Protein AF-A0AAN9A5M2-F1 (afdb_monomer)

Structure (mmCIF, N/CA/C/O backbone):
data_AF-A0AAN9A5M2-F1
#
_entry.id   AF-A0AAN9A5M2-F1
#
loop_
_atom_site.group_PDB
_atom_site.id
_atom_site.type_symbol
_atom_site.label_atom_id
_atom_site.label_alt_id
_atom_site.label_comp_id
_atom_site.label_asym_id
_atom_site.label_entity_id
_atom_site.label_seq_id
_atom_site.pdbx_PDB_ins_code
_atom_site.Cartn_x
_atom_site.Cartn_y
_atom_site.Cartn_z
_atom_site.occupancy
_atom_site.B_iso_or_equiv
_atom_site.auth_seq_id
_atom_site.auth_comp_id
_atom_site.auth_asym_id
_atom_site.auth_atom_id
_atom_site.pdbx_PDB_model_num
ATOM 1 N N . MET A 1 1 ? 32.451 29.632 45.152 1.00 57.22 1 MET A N 1
ATOM 2 C CA . MET A 1 1 ? 32.378 29.648 43.674 1.00 57.22 1 MET A CA 1
ATOM 3 C C . MET A 1 1 ? 31.952 28.288 43.113 1.00 57.22 1 MET A C 1
ATOM 5 O O . MET A 1 1 ? 30.916 28.238 42.474 1.00 57.22 1 MET A O 1
ATOM 9 N N . TRP A 1 2 ? 32.638 27.181 43.436 1.00 62.34 2 TRP A N 1
ATOM 10 C CA . TRP A 1 2 ? 32.262 25.822 42.982 1.00 62.34 2 TRP A CA 1
ATOM 11 C C . TRP A 1 2 ? 30.883 25.317 43.455 1.00 62.34 2 TRP A C 1
ATOM 13 O O . TRP A 1 2 ? 30.185 24.660 42.695 1.00 62.34 2 TRP A O 1
ATOM 23 N N . LEU A 1 3 ? 30.457 25.652 44.680 1.00 69.06 3 LEU A N 1
ATOM 24 C CA . LEU A 1 3 ? 29.145 25.234 45.206 1.00 69.06 3 LEU A CA 1
ATOM 25 C C . LEU A 1 3 ? 27.962 25.805 44.408 1.00 69.06 3 LEU A C 1
ATOM 27 O O . LEU A 1 3 ? 26.958 25.119 44.247 1.00 69.06 3 LEU A O 1
ATOM 31 N N . ASN A 1 4 ? 28.103 27.021 43.873 1.00 75.94 4 ASN A N 1
ATOM 32 C CA . ASN A 1 4 ? 27.072 27.632 43.033 1.00 75.94 4 ASN A CA 1
ATOM 33 C C . ASN A 1 4 ? 26.993 26.909 41.688 1.00 75.94 4 ASN A C 1
ATOM 35 O O . ASN A 1 4 ? 25.910 26.539 41.267 1.00 75.94 4 ASN A O 1
ATOM 39 N N . LEU A 1 5 ? 28.148 26.580 41.101 1.00 75.94 5 LEU A N 1
ATOM 40 C CA . LEU A 1 5 ? 28.221 25.845 39.840 1.00 75.94 5 LEU A CA 1
ATOM 41 C C . LEU A 1 5 ? 27.566 24.455 39.936 1.00 75.94 5 LEU A C 1
ATOM 43 O O . LEU A 1 5 ? 26.856 24.033 39.030 1.00 75.94 5 LEU A O 1
ATOM 47 N N . VAL A 1 6 ? 27.759 23.748 41.054 1.00 81.31 6 VAL A N 1
ATOM 48 C CA . VAL A 1 6 ? 27.091 22.458 41.312 1.00 81.31 6 VAL A CA 1
ATOM 49 C C . VAL A 1 6 ? 25.577 22.638 41.467 1.00 81.31 6 VAL A C 1
ATOM 51 O O . VAL A 1 6 ? 24.808 21.795 41.004 1.00 81.31 6 VAL A O 1
ATOM 54 N N . GLY A 1 7 ? 25.141 23.738 42.087 1.00 85.31 7 GLY A N 1
ATOM 55 C CA . GLY A 1 7 ? 23.731 24.118 42.171 1.00 85.31 7 GLY A CA 1
ATOM 56 C C . GLY A 1 7 ? 23.114 24.379 40.796 1.00 85.31 7 GLY A C 1
ATOM 57 O O . GLY A 1 7 ? 22.054 23.832 40.495 1.00 85.31 7 GLY A O 1
ATOM 58 N N . ASP A 1 8 ? 23.817 25.123 39.946 1.00 88.19 8 ASP A N 1
ATOM 59 C CA . ASP A 1 8 ? 23.375 25.478 38.596 1.00 88.19 8 ASP A CA 1
ATOM 60 C C . ASP A 1 8 ? 23.268 24.235 37.700 1.00 88.19 8 ASP A C 1
ATOM 62 O O . ASP A 1 8 ? 22.250 24.027 37.041 1.00 88.19 8 ASP A O 1
ATOM 66 N N . VAL A 1 9 ? 24.260 23.336 37.749 1.00 87.88 9 VAL A N 1
ATOM 67 C CA . VAL A 1 9 ? 24.222 22.050 37.025 1.00 87.88 9 VAL A CA 1
ATOM 68 C C . VAL A 1 9 ? 23.067 21.174 37.515 1.00 87.88 9 VAL A C 1
ATOM 70 O O . VAL A 1 9 ? 22.387 20.534 36.710 1.00 87.88 9 VAL A O 1
ATOM 73 N N . LYS A 1 10 ? 22.800 21.155 38.825 1.00 81.75 10 LYS A N 1
ATOM 74 C CA . LYS A 1 10 ? 21.680 20.398 39.398 1.00 81.75 10 LYS A CA 1
ATOM 75 C C . LYS A 1 10 ? 20.327 20.967 38.964 1.00 81.75 10 LYS A C 1
ATOM 77 O O . LYS A 1 10 ? 19.428 20.184 38.664 1.00 81.75 10 LYS A O 1
ATOM 82 N N . SER A 1 11 ? 20.191 22.293 38.910 1.00 86.50 11 SER A N 1
ATOM 83 C CA . SER A 1 11 ? 18.983 22.959 38.407 1.00 86.50 11 SER A CA 1
ATOM 84 C C . SER A 1 11 ? 18.765 22.638 36.935 1.00 86.50 11 SER A C 1
ATOM 86 O O . SER A 1 11 ? 17.703 22.148 36.573 1.00 86.50 11 SER A O 1
ATOM 88 N N . LEU A 1 12 ? 19.804 22.788 36.112 1.00 89.12 12 LEU A N 1
ATOM 89 C CA . LEU A 1 12 ? 19.733 22.512 34.681 1.00 89.12 12 LEU A CA 1
ATOM 90 C C . LEU A 1 12 ? 19.379 21.046 34.396 1.00 89.12 12 LEU A C 1
ATOM 92 O O . LEU A 1 12 ? 18.555 20.761 33.536 1.00 89.12 12 LEU A O 1
ATOM 96 N N . THR A 1 13 ? 19.949 20.104 35.153 1.00 82.12 13 THR A N 1
ATOM 97 C CA . THR A 1 13 ? 19.622 18.673 35.017 1.00 82.12 13 THR A CA 1
ATOM 98 C C . THR A 1 13 ? 18.163 18.398 35.378 1.00 82.12 13 THR A C 1
ATOM 100 O O . THR A 1 13 ? 17.510 17.576 34.737 1.00 82.12 13 THR A O 1
ATOM 103 N N . LYS A 1 14 ? 17.637 19.087 36.397 1.00 84.75 14 LYS A N 1
ATOM 104 C CA . LYS A 1 14 ? 16.236 18.972 36.798 1.00 84.75 14 LYS A CA 1
ATOM 105 C C . LYS A 1 14 ? 15.301 19.580 35.753 1.00 84.75 14 LYS A C 1
ATOM 107 O O . LYS A 1 14 ? 14.322 18.931 35.413 1.00 84.75 14 LYS A O 1
ATOM 112 N N . ASP A 1 15 ? 15.639 20.736 35.198 1.00 83.75 15 ASP A N 1
ATOM 113 C CA . ASP A 1 15 ? 14.848 21.390 34.153 1.00 83.75 15 ASP A CA 1
ATOM 114 C C . ASP A 1 15 ? 14.825 20.562 32.861 1.00 83.75 15 ASP A C 1
ATOM 116 O O . ASP A 1 15 ? 13.763 20.377 32.274 1.00 83.75 15 ASP A O 1
ATOM 120 N N . ILE A 1 16 ? 15.963 19.976 32.465 1.00 81.06 16 ILE A N 1
ATOM 121 C CA . ILE A 1 16 ? 16.040 19.037 31.334 1.00 81.06 16 ILE A CA 1
ATOM 122 C C . ILE A 1 16 ? 15.221 17.776 31.631 1.00 81.06 16 ILE A C 1
ATOM 124 O O . ILE A 1 16 ? 14.465 17.320 30.779 1.00 81.06 16 ILE A O 1
ATOM 128 N N . SER A 1 17 ? 15.323 17.213 32.839 1.00 73.88 17 SER A N 1
ATOM 129 C CA . SER A 1 17 ? 14.521 16.049 33.238 1.00 73.88 17 SER A CA 1
ATOM 130 C C . SER A 1 17 ? 13.021 16.358 33.213 1.00 73.88 17 SER A C 1
ATOM 132 O O . SER A 1 17 ? 12.240 15.540 32.732 1.00 73.88 17 SER A O 1
ATOM 134 N N . ASP A 1 18 ? 12.614 17.528 33.702 1.00 76.50 18 ASP A N 1
ATOM 135 C CA . ASP A 1 18 ? 11.219 17.963 33.738 1.00 76.50 18 ASP A CA 1
ATOM 136 C C . ASP A 1 18 ? 10.708 18.278 32.311 1.00 76.50 18 ASP A C 1
ATOM 138 O O . ASP A 1 18 ? 9.571 17.933 31.987 1.00 76.50 18 ASP A O 1
ATOM 142 N N . GLN A 1 19 ? 11.547 18.819 31.415 1.00 76.38 19 GLN A N 1
ATOM 143 C CA . GLN A 1 19 ? 11.239 18.992 29.985 1.00 76.38 19 GLN A CA 1
ATOM 144 C C . GLN A 1 19 ? 11.110 17.660 29.245 1.00 76.38 19 GLN A C 1
ATOM 146 O O . GLN A 1 19 ? 10.127 17.460 28.539 1.00 76.38 19 GLN A O 1
ATOM 151 N N . ILE A 1 20 ? 12.023 16.710 29.465 1.00 71.94 20 ILE A N 1
ATOM 152 C CA . ILE A 1 20 ? 11.932 15.357 28.897 1.00 71.94 20 ILE A CA 1
ATOM 153 C C . ILE A 1 20 ? 10.661 14.663 29.399 1.00 71.94 20 ILE A C 1
ATOM 155 O O . ILE A 1 20 ? 10.002 13.971 28.627 1.00 71.94 20 ILE A O 1
ATOM 159 N N . MET A 1 21 ? 10.274 14.850 30.665 1.00 68.25 21 MET A N 1
ATOM 160 C CA . MET A 1 21 ? 9.013 14.326 31.206 1.00 68.25 21 MET A CA 1
ATOM 161 C C . MET A 1 21 ? 7.775 15.059 30.672 1.00 68.25 21 MET A C 1
ATOM 163 O O . MET A 1 21 ? 6.713 14.445 30.590 1.00 68.25 21 MET A O 1
ATOM 167 N N . ALA A 1 22 ? 7.883 16.340 30.311 1.00 66.25 22 ALA A N 1
ATOM 168 C CA . ALA A 1 22 ? 6.804 17.112 29.697 1.00 66.25 22 ALA A CA 1
ATOM 169 C C . ALA A 1 22 ? 6.612 16.761 28.212 1.00 66.25 22 ALA A C 1
ATOM 171 O O . ALA A 1 22 ? 5.471 16.624 27.773 1.00 66.25 22 ALA A O 1
ATOM 172 N N . GLU A 1 23 ? 7.698 16.538 27.469 1.00 59.19 23 GLU A N 1
ATOM 173 C CA . GLU A 1 23 ? 7.690 16.052 26.082 1.00 59.19 23 GLU A CA 1
ATOM 174 C C . GLU A 1 23 ? 7.285 14.573 25.995 1.00 59.19 23 GLU A C 1
ATOM 176 O O . GLU A 1 23 ? 6.580 14.178 25.070 1.00 59.19 23 GLU A O 1
ATOM 181 N N . ASN A 1 24 ? 7.642 13.763 27.001 1.00 53.84 24 ASN A N 1
ATOM 182 C CA . ASN A 1 24 ? 7.168 12.383 27.161 1.00 53.84 24 ASN A CA 1
ATOM 183 C C . ASN A 1 24 ? 5.891 12.270 28.000 1.00 53.84 24 ASN A C 1
ATOM 185 O O . ASN A 1 24 ? 5.502 11.155 28.363 1.00 53.84 24 ASN A O 1
ATOM 189 N N . LYS A 1 25 ? 5.219 13.383 28.327 1.00 38.75 25 LYS A N 1
ATOM 190 C CA . LYS A 1 25 ? 3.908 13.308 28.968 1.00 38.75 25 LYS A CA 1
ATOM 191 C C . LYS A 1 25 ? 2.989 12.660 27.940 1.00 38.75 25 LYS A C 1
ATOM 193 O O . LYS A 1 25 ? 2.740 13.274 26.903 1.00 38.75 25 LYS A O 1
ATOM 198 N N . PRO A 1 26 ? 2.489 11.433 28.179 1.00 43.34 26 PRO A N 1
ATOM 199 C CA . PRO A 1 26 ? 1.595 10.823 27.221 1.00 43.34 26 PRO A CA 1
ATOM 200 C C . PRO A 1 26 ? 0.412 11.782 27.060 1.00 43.34 26 PRO A C 1
ATOM 202 O O . PRO A 1 26 ? -0.157 12.187 28.086 1.00 43.34 26 PRO A O 1
ATOM 205 N N . PRO A 1 27 ? 0.043 12.176 25.825 1.00 42.94 27 PRO A N 1
ATOM 206 C CA . PRO A 1 27 ? -1.247 12.807 25.617 1.00 42.94 27 PRO A CA 1
ATOM 207 C C . PRO A 1 27 ? -2.269 11.912 26.312 1.00 42.94 27 PRO A C 1
ATOM 209 O O . PRO A 1 27 ? -2.179 10.683 26.216 1.00 42.94 27 PRO A O 1
ATOM 212 N N . GLU A 1 28 ? -3.137 12.526 27.118 1.00 33.97 28 GLU A N 1
ATOM 213 C CA . GLU A 1 28 ? -4.177 11.845 27.883 1.00 33.97 28 GLU A CA 1
ATOM 214 C C . GLU A 1 28 ? -4.737 10.713 27.026 1.00 33.97 28 GLU A C 1
ATOM 216 O O . GLU A 1 28 ? -5.288 10.989 25.963 1.00 33.97 28 GLU A O 1
ATOM 221 N N . LYS A 1 29 ? -4.459 9.454 27.416 1.00 37.25 29 LYS A N 1
ATOM 222 C CA . LYS A 1 29 ? -4.689 8.278 26.569 1.00 37.25 29 LYS A CA 1
ATOM 223 C C . LYS A 1 29 ? -6.125 8.339 26.061 1.00 37.25 29 LYS A C 1
ATOM 225 O O . LYS A 1 29 ? -7.045 7.971 26.796 1.00 37.25 29 LYS A O 1
ATOM 230 N N . GLN A 1 30 ? -6.318 8.777 24.816 1.00 35.50 30 GLN A N 1
ATOM 231 C CA . GLN A 1 30 ? -7.584 8.638 24.120 1.00 35.50 30 GLN A CA 1
ATOM 232 C C . GLN A 1 30 ? -7.710 7.157 23.809 1.00 35.50 30 GLN A C 1
ATOM 234 O O . GLN A 1 30 ? -7.300 6.646 22.771 1.00 35.50 30 GLN A O 1
ATOM 239 N N . VAL A 1 31 ? -8.204 6.438 24.813 1.00 40.12 31 VAL A N 1
ATOM 240 C CA . VAL A 1 31 ? -8.547 5.038 24.695 1.00 40.12 31 VAL A CA 1
ATOM 241 C C . VAL A 1 31 ? -9.694 4.957 23.703 1.00 40.12 31 VAL A C 1
ATOM 243 O O . VAL A 1 31 ? -10.820 5.313 24.035 1.00 40.12 31 VAL A O 1
ATOM 246 N N . TYR A 1 32 ? -9.344 4.525 22.495 1.00 45.25 32 TYR A N 1
ATOM 247 C CA . TYR A 1 32 ? -10.184 3.960 21.449 1.00 45.25 32 TYR A CA 1
ATOM 248 C C . TYR A 1 32 ? -11.675 4.321 21.530 1.00 45.25 32 TYR A C 1
ATOM 250 O O . TYR A 1 32 ? -12.463 3.697 22.246 1.00 45.25 32 TYR A O 1
ATOM 258 N N . MET A 1 33 ? -12.067 5.323 20.749 1.00 38.72 33 MET A N 1
ATOM 259 C CA . MET A 1 33 ? -13.459 5.714 20.547 1.00 38.72 33 MET A CA 1
ATOM 260 C C . MET A 1 33 ? -13.724 5.680 19.046 1.00 38.72 33 MET A C 1
ATOM 262 O O . MET A 1 33 ? -13.561 6.670 18.355 1.00 38.72 33 MET A O 1
ATOM 266 N N . SER A 1 34 ? -14.184 4.588 18.451 1.00 43.53 34 SER A N 1
ATOM 267 C CA . SER A 1 34 ? -15.580 4.164 18.574 1.00 43.53 34 SER A CA 1
ATOM 268 C C . SER A 1 34 ? -15.767 2.861 17.799 1.00 43.53 34 SER A C 1
ATOM 270 O O . SER A 1 34 ? -15.252 2.745 16.687 1.00 43.53 34 SER A O 1
ATOM 272 N N . LEU A 1 35 ? -16.548 1.9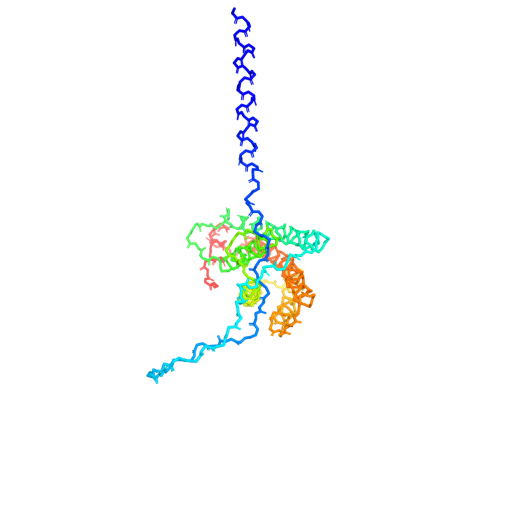26 18.345 1.00 42.62 35 LEU A N 1
ATOM 273 C CA . LEU A 1 35 ? -17.217 0.872 17.573 1.00 42.62 35 LEU A CA 1
ATOM 274 C C . LEU A 1 35 ? -18.360 1.515 16.759 1.00 42.62 35 LEU A C 1
ATOM 276 O O . LEU A 1 35 ? -19.020 2.409 17.300 1.00 42.62 35 LEU A O 1
ATOM 280 N N . PRO A 1 36 ? -18.655 1.081 15.521 1.00 36.69 36 PRO A N 1
ATOM 281 C CA . PRO A 1 36 ? -19.780 1.618 14.765 1.00 36.69 36 PRO A CA 1
ATOM 282 C C . PRO A 1 36 ? -21.101 1.240 15.450 1.00 36.69 36 PRO A C 1
ATOM 284 O O . PRO A 1 36 ? -21.297 0.095 15.863 1.00 36.69 36 PRO A O 1
ATOM 287 N N . ARG A 1 37 ? -22.026 2.201 15.558 1.00 37.88 37 ARG A N 1
ATOM 288 C CA . ARG A 1 37 ? -23.439 1.929 15.856 1.00 37.88 37 ARG A CA 1
ATOM 289 C C . ARG A 1 37 ? -24.196 1.752 14.536 1.00 37.88 37 ARG A C 1
ATOM 291 O O . ARG A 1 37 ? -24.117 2.652 13.702 1.00 37.88 37 ARG A O 1
ATOM 298 N N . PRO A 1 38 ? -24.962 0.665 14.347 1.00 33.16 38 PRO A N 1
ATOM 299 C CA . PRO A 1 38 ? -25.911 0.581 13.245 1.00 33.16 38 PRO A CA 1
ATOM 300 C C . PRO A 1 38 ? -26.996 1.665 13.367 1.00 33.16 38 PRO A C 1
ATOM 302 O O . PRO A 1 38 ? -27.746 1.681 14.337 1.00 33.16 38 PRO A O 1
ATOM 305 N N . GLY A 1 39 ? -27.043 2.554 12.370 1.00 34.81 39 GLY A N 1
ATOM 306 C CA . GLY A 1 39 ? -28.237 3.248 11.878 1.00 34.81 39 GLY A CA 1
ATOM 307 C C . GLY A 1 39 ? -28.949 4.240 12.801 1.00 34.81 39 GLY A C 1
ATOM 308 O O . GLY A 1 39 ? -29.869 3.861 13.513 1.00 34.81 39 GLY A O 1
ATOM 309 N N . VAL A 1 40 ? -28.664 5.535 12.632 1.00 32.78 40 VAL A N 1
ATOM 310 C CA . VAL A 1 40 ? -29.721 6.563 12.595 1.00 32.78 40 VAL A CA 1
ATOM 311 C C . VAL A 1 40 ? -29.342 7.559 11.498 1.00 32.78 40 VAL A C 1
ATOM 313 O O . VAL A 1 40 ? -28.460 8.391 11.684 1.00 32.78 40 VAL A O 1
ATOM 316 N N . GLN A 1 41 ? -29.957 7.423 10.324 1.00 30.41 41 GLN A N 1
ATOM 317 C CA . GLN A 1 41 ? -29.909 8.455 9.286 1.00 30.41 41 GLN A CA 1
ATOM 318 C C . GLN A 1 41 ? -30.758 9.653 9.750 1.00 30.41 41 GLN A C 1
ATOM 320 O O . GLN A 1 41 ? -31.827 9.426 10.326 1.00 30.41 41 GLN A O 1
ATOM 325 N N . PRO A 1 42 ? -30.356 10.912 9.506 1.00 33.28 42 PRO A N 1
ATOM 326 C CA . PRO A 1 42 ? -31.259 12.040 9.672 1.00 33.28 42 PRO A CA 1
ATOM 327 C C . PRO A 1 42 ? -32.243 12.041 8.498 1.00 33.28 42 PRO A C 1
ATOM 329 O O . PRO A 1 42 ? -31.849 12.239 7.352 1.00 33.28 42 PRO A O 1
ATOM 332 N N . VAL A 1 43 ? -33.521 11.801 8.783 1.00 33.56 43 VAL A N 1
ATOM 333 C CA . VAL A 1 43 ? -34.608 12.100 7.847 1.00 33.56 43 VAL A CA 1
ATOM 334 C C . VAL A 1 43 ? -34.913 13.589 7.980 1.00 33.56 43 VAL A C 1
ATOM 336 O O . VAL A 1 43 ? -35.360 14.045 9.032 1.00 33.56 43 VAL A O 1
ATOM 339 N N . GLU A 1 44 ? -34.654 14.354 6.923 1.00 35.72 44 GLU A N 1
ATOM 340 C CA . GLU A 1 44 ? -35.182 15.707 6.769 1.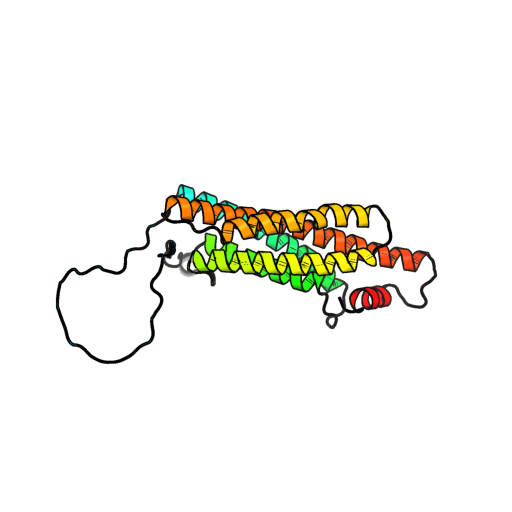00 35.72 44 GLU A CA 1
ATOM 341 C C . GLU A 1 44 ? -36.682 15.636 6.463 1.00 35.72 44 GLU A C 1
ATOM 343 O O . GLU A 1 44 ? -37.067 15.225 5.372 1.00 35.72 44 GLU A O 1
ATOM 348 N N . THR A 1 45 ? -37.552 16.056 7.385 1.00 30.52 45 THR A N 1
ATOM 349 C CA . THR A 1 45 ? -38.830 16.707 7.034 1.00 30.52 45 THR A CA 1
ATOM 350 C C . THR A 1 45 ? -39.404 17.453 8.238 1.00 30.52 45 THR A C 1
ATOM 352 O O . THR A 1 45 ? -39.355 16.975 9.369 1.00 30.52 45 THR A O 1
ATOM 355 N N . GLY A 1 46 ? -39.899 18.665 7.991 1.00 34.09 46 GLY A N 1
ATOM 356 C CA . GLY A 1 46 ? -40.344 19.606 9.012 1.00 34.09 46 GLY A CA 1
ATOM 357 C C . GLY A 1 46 ? -41.760 19.399 9.563 1.00 34.09 46 GLY A C 1
ATOM 358 O O . GLY A 1 46 ? -42.542 18.586 9.085 1.00 34.09 46 GLY A O 1
ATOM 359 N N . TYR A 1 47 ? -42.050 20.286 10.521 1.00 28.36 47 TYR A N 1
ATOM 360 C CA . TYR A 1 47 ? -43.325 20.658 11.150 1.00 28.36 47 TYR A CA 1
ATOM 361 C C . TYR A 1 47 ? -43.872 19.819 12.327 1.00 28.36 47 TYR A C 1
ATOM 363 O O . TYR A 1 47 ? -44.444 18.751 12.175 1.00 28.36 47 TYR A O 1
ATOM 371 N N . LEU A 1 48 ? -43.766 20.463 13.504 1.00 39.78 48 LEU A N 1
ATOM 372 C CA . LEU A 1 48 ? -44.713 20.564 14.630 1.00 39.78 48 LEU A CA 1
ATOM 373 C C . LEU A 1 48 ? -45.313 19.280 15.234 1.00 39.78 48 LEU A C 1
ATOM 375 O O . LEU A 1 48 ? -46.274 18.727 14.716 1.00 39.78 48 LEU A O 1
ATOM 379 N N . THR A 1 49 ? -44.889 18.947 16.462 1.00 29.64 49 THR A N 1
ATOM 380 C CA . THR A 1 49 ? -45.781 18.688 17.621 1.00 29.64 49 THR A CA 1
ATOM 381 C C . THR A 1 49 ? -44.979 18.592 18.934 1.00 29.64 49 THR A C 1
ATOM 383 O O . THR A 1 49 ? -43.842 18.133 18.961 1.00 29.64 49 THR A O 1
ATOM 386 N N . SER A 1 50 ? -45.568 19.112 20.017 1.00 31.33 50 SER A N 1
ATOM 387 C CA . SER A 1 50 ? -45.020 19.248 21.385 1.00 31.33 50 SER A CA 1
ATOM 388 C C . SER A 1 50 ? -45.364 18.008 22.263 1.00 31.33 50 SER A C 1
ATOM 390 O O . SER A 1 50 ? -45.924 17.053 21.734 1.00 31.33 50 SER A O 1
ATOM 392 N N . PRO A 1 51 ? -45.031 17.921 23.571 1.00 40.69 51 PRO A N 1
ATOM 393 C CA . PRO A 1 51 ? -44.048 16.974 24.093 1.00 40.69 51 PRO A CA 1
ATOM 394 C C . PRO A 1 51 ? -44.659 15.885 24.999 1.00 40.69 51 PRO A C 1
ATOM 396 O O . PRO A 1 51 ? -45.443 16.176 25.902 1.00 40.69 51 PRO A O 1
ATOM 399 N N . GLN A 1 52 ? -44.203 14.636 24.877 1.00 30.97 52 GLN A N 1
ATOM 400 C CA . GLN A 1 52 ? -44.434 13.608 25.899 1.00 30.97 52 GLN A CA 1
ATOM 401 C C . GLN A 1 52 ? -43.115 13.154 26.519 1.00 30.97 52 GLN A C 1
ATOM 403 O O . GLN A 1 52 ? -42.234 12.590 25.875 1.00 30.97 52 GLN A O 1
ATOM 408 N N . LYS A 1 53 ? -42.987 13.460 27.811 1.00 35.28 53 LYS A N 1
ATOM 409 C CA . LYS A 1 53 ? -41.892 13.050 28.681 1.00 35.28 53 LYS A CA 1
ATOM 410 C C . LYS A 1 53 ? -42.081 11.583 29.066 1.00 35.28 53 LYS A C 1
ATOM 412 O O . LYS A 1 53 ? -43.015 11.271 29.793 1.00 35.28 53 LYS A O 1
ATOM 417 N N . HIS A 1 54 ? -41.126 10.733 28.708 1.00 33.56 54 HIS A N 1
ATOM 418 C CA . HIS A 1 54 ? -40.731 9.605 29.547 1.00 33.56 54 HIS A CA 1
ATOM 419 C C . HIS A 1 54 ? -39.223 9.678 29.762 1.00 33.56 54 HIS A C 1
ATOM 421 O O . HIS A 1 54 ? -38.436 9.749 28.821 1.00 33.56 54 HIS A O 1
ATOM 427 N N . GLY A 1 55 ? -38.837 9.764 31.032 1.00 37.69 55 GLY A N 1
ATOM 428 C CA . GLY A 1 55 ? -37.450 9.844 31.442 1.00 37.69 55 GLY A CA 1
ATOM 429 C C . GLY A 1 55 ? -36.775 8.483 31.401 1.00 37.69 55 GLY A C 1
ATOM 430 O O . GLY A 1 55 ? -37.293 7.531 31.962 1.00 37.69 55 GLY A O 1
ATOM 431 N N . THR A 1 56 ? -35.573 8.453 30.838 1.00 40.09 56 THR A N 1
ATOM 432 C CA . THR A 1 56 ? -34.384 7.861 31.458 1.00 40.09 56 THR A CA 1
ATOM 433 C C . THR A 1 56 ? -33.180 8.582 30.868 1.00 40.09 56 THR A C 1
ATOM 435 O O . THR A 1 56 ? -32.984 8.603 29.658 1.00 40.09 56 THR A O 1
A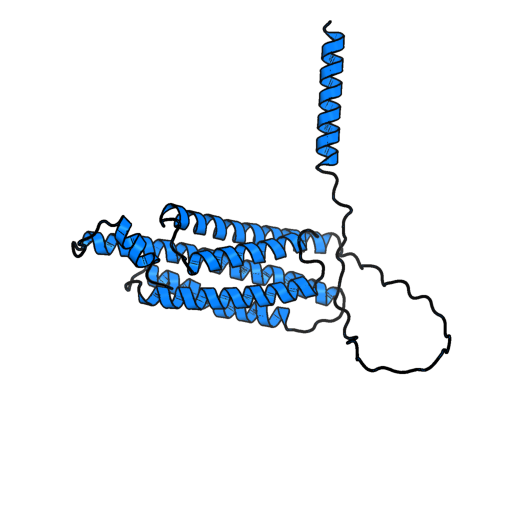TOM 438 N N . THR A 1 57 ? -32.380 9.206 31.723 1.00 50.81 57 THR A N 1
ATOM 439 C CA . THR A 1 57 ? -31.049 9.700 31.369 1.00 50.81 57 THR A CA 1
ATOM 440 C C . THR A 1 57 ? -30.216 8.540 30.819 1.00 50.81 57 THR A C 1
ATOM 442 O O . THR A 1 57 ? -29.872 7.616 31.549 1.00 50.81 57 THR A O 1
ATOM 445 N N . SER A 1 58 ? -29.875 8.558 29.533 1.00 38.88 58 SER A N 1
ATOM 446 C CA . SER A 1 58 ? -28.815 7.700 29.009 1.00 38.88 58 SER A CA 1
ATOM 447 C C . SER A 1 58 ? -27.713 8.598 28.486 1.00 38.88 58 SER A C 1
ATOM 449 O O . SER A 1 58 ? -27.701 9.012 27.327 1.00 38.88 58 SER A O 1
ATOM 451 N N . LYS A 1 59 ? -26.815 8.929 29.417 1.00 38.59 59 LYS A N 1
ATOM 452 C CA . LYS A 1 59 ? -25.468 9.456 29.184 1.00 38.59 59 LYS A CA 1
ATOM 453 C C . LYS A 1 59 ? -24.891 8.888 27.876 1.00 38.59 59 LYS A C 1
ATOM 455 O O . LYS A 1 59 ? -25.129 7.705 27.607 1.00 38.59 59 LYS A O 1
ATOM 460 N N . PRO A 1 60 ? -24.108 9.669 27.103 1.00 38.66 60 PRO A N 1
ATOM 461 C CA . PRO A 1 60 ? -23.393 9.127 25.955 1.00 38.66 60 PRO A CA 1
ATOM 462 C C . PRO A 1 60 ? -22.686 7.830 26.386 1.00 38.66 60 PRO A C 1
ATOM 464 O O . PRO A 1 60 ? -22.043 7.813 27.445 1.00 38.66 60 PRO A O 1
ATOM 467 N N . PRO A 1 61 ? -22.885 6.719 25.654 1.00 41.28 61 PRO A 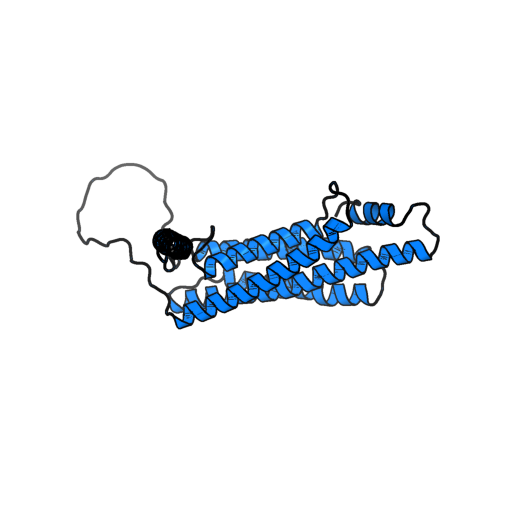N 1
ATOM 468 C CA . PRO A 1 61 ? -22.322 5.434 26.031 1.00 41.28 61 PRO A CA 1
ATOM 469 C C . PRO A 1 61 ? -20.816 5.590 26.127 1.00 41.28 61 PRO A C 1
ATOM 471 O O . PRO A 1 61 ? -20.178 6.130 25.223 1.00 41.28 61 PRO A O 1
ATOM 474 N N . LYS A 1 62 ? -20.258 5.145 27.248 1.00 38.75 62 LYS A N 1
ATOM 475 C CA . LYS A 1 62 ? -18.831 5.284 27.489 1.00 38.75 62 LYS A CA 1
ATOM 476 C C . LYS A 1 62 ? -18.043 4.487 26.437 1.00 38.75 62 LYS A C 1
ATOM 478 O O . LYS A 1 62 ? -18.456 3.372 26.100 1.00 38.75 62 LYS A O 1
ATOM 483 N N . PRO A 1 63 ? -16.894 5.007 25.974 1.00 46.62 63 PRO A N 1
ATOM 484 C CA . PRO A 1 63 ? -15.913 4.199 25.257 1.00 46.62 63 PRO A CA 1
ATOM 485 C C . PRO A 1 63 ? -15.635 2.913 26.009 1.00 46.62 63 PRO A C 1
ATOM 487 O O . PRO A 1 63 ? -15.333 2.937 27.205 1.00 46.62 63 PRO A O 1
ATOM 490 N N . THR A 1 64 ? -15.718 1.790 25.310 1.00 50.25 64 THR A N 1
ATOM 491 C CA . THR A 1 64 ? -15.337 0.505 25.885 1.00 50.25 64 THR A CA 1
ATOM 492 C C . THR A 1 64 ? -13.884 0.235 25.518 1.00 50.25 64 THR A C 1
ATOM 494 O O . THR A 1 64 ? -13.562 0.061 24.348 1.00 50.25 64 THR A O 1
ATOM 497 N N . LYS A 1 65 ? -13.014 0.233 26.531 1.00 56.16 65 LYS A N 1
ATOM 498 C CA . LYS A 1 65 ? -11.562 0.067 26.387 1.00 56.16 65 LYS A CA 1
ATOM 499 C C . LYS A 1 65 ? -11.215 -1.335 25.858 1.00 56.16 65 LYS A C 1
ATOM 501 O O . LYS A 1 65 ? -11.871 -2.308 26.245 1.00 56.16 65 LYS A O 1
ATOM 506 N N . LEU A 1 66 ? -10.221 -1.433 24.974 1.00 61.56 66 LEU A N 1
ATOM 507 C CA . LEU A 1 66 ? -9.588 -2.707 24.603 1.00 61.56 66 LEU A CA 1
ATOM 508 C C . LEU A 1 66 ? -8.840 -3.286 25.807 1.00 61.56 66 LEU A C 1
ATOM 510 O O . LEU A 1 66 ? -8.454 -2.524 26.701 1.00 61.56 66 LEU A O 1
ATOM 514 N N . ASP A 1 67 ? -8.668 -4.606 25.838 1.00 72.94 67 ASP A N 1
ATOM 515 C CA . ASP A 1 67 ? -7.761 -5.201 26.820 1.00 72.94 67 ASP A CA 1
ATOM 516 C C . ASP A 1 67 ? -6.297 -4.876 26.466 1.00 72.94 67 ASP A C 1
ATOM 518 O O . ASP A 1 67 ? -5.970 -4.571 25.314 1.00 72.94 67 ASP A O 1
ATOM 522 N N . GLN A 1 68 ? -5.405 -4.900 27.454 1.00 76.56 68 GLN A N 1
ATOM 523 C CA . GLN A 1 68 ? -3.997 -4.535 27.265 1.00 76.56 68 GLN A CA 1
ATOM 524 C C . GLN A 1 68 ? -3.288 -5.469 26.276 1.00 76.56 68 GLN A C 1
ATOM 526 O O . GLN A 1 68 ? -2.458 -5.008 25.493 1.00 76.56 68 GLN A O 1
ATOM 531 N N . GLU A 1 69 ? -3.642 -6.756 26.268 1.00 81.81 69 GLU A N 1
ATOM 532 C CA . GLU A 1 69 ? -3.088 -7.750 25.343 1.00 81.81 69 GLU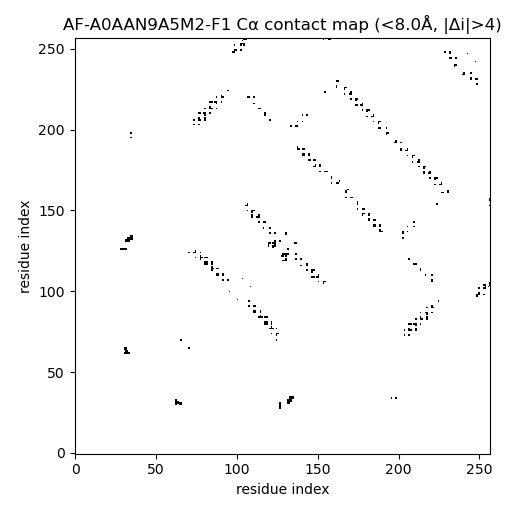 A CA 1
ATOM 533 C C . GLU A 1 69 ? -3.519 -7.491 23.889 1.00 81.81 69 GLU A C 1
ATOM 535 O O . GLU A 1 69 ? -2.685 -7.430 22.984 1.00 81.81 69 GLU A O 1
ATOM 540 N N . GLU A 1 70 ? -4.814 -7.247 23.674 1.00 80.62 70 GLU A N 1
ATOM 541 C CA . GLU A 1 70 ? -5.389 -6.877 22.375 1.00 80.62 70 GLU A CA 1
ATOM 542 C C . GLU A 1 70 ? -4.727 -5.611 21.815 1.00 80.62 70 GLU A C 1
ATOM 544 O O . GLU A 1 70 ? -4.307 -5.560 20.655 1.00 80.62 70 GLU A O 1
ATOM 549 N N . GLN A 1 71 ? -4.567 -4.595 22.665 1.00 80.00 71 GLN A N 1
ATOM 550 C CA . GLN A 1 71 ? -3.931 -3.341 22.283 1.00 80.00 71 GLN A CA 1
ATOM 551 C C . GLN A 1 71 ? -2.447 -3.529 21.935 1.00 80.00 71 GLN A C 1
ATOM 553 O O . GLN A 1 71 ? -1.966 -2.924 20.976 1.00 80.00 71 GLN A O 1
ATOM 558 N N . ALA A 1 72 ? -1.724 -4.380 22.667 1.00 85.25 72 ALA A N 1
ATOM 559 C CA . ALA A 1 72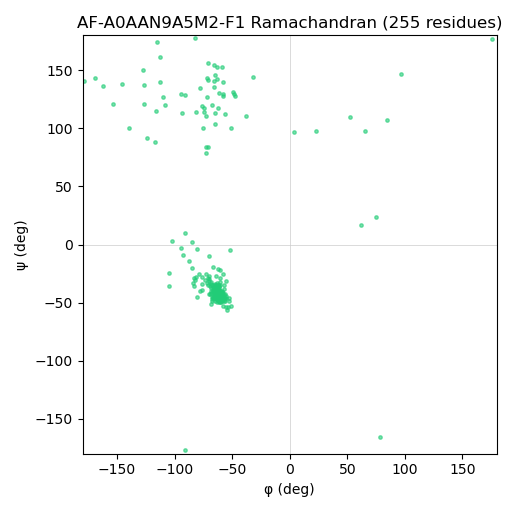 ? -0.323 -4.683 22.381 1.00 85.25 72 ALA A CA 1
ATOM 560 C C . ALA A 1 72 ? -0.154 -5.416 21.040 1.00 85.25 72 ALA A C 1
ATOM 562 O O . ALA A 1 72 ? 0.725 -5.059 20.251 1.00 85.25 72 ALA A O 1
ATOM 563 N N . LYS A 1 73 ? -1.018 -6.396 20.743 1.00 87.19 73 LYS A N 1
ATOM 564 C CA . LYS A 1 73 ? -1.008 -7.118 19.461 1.00 87.19 73 LYS A CA 1
ATOM 565 C C . LYS A 1 73 ? -1.277 -6.179 18.283 1.00 87.19 73 LYS A C 1
ATOM 567 O O . LYS A 1 73 ? -0.559 -6.225 17.278 1.00 87.19 73 LYS A O 1
ATOM 572 N N . LEU A 1 74 ? -2.271 -5.303 18.419 1.00 88.81 74 LEU A N 1
ATOM 573 C CA . LEU A 1 74 ? -2.610 -4.326 17.386 1.00 88.81 74 LEU A CA 1
ATOM 574 C C . LEU A 1 74 ? -1.468 -3.325 17.172 1.00 88.81 74 LEU A C 1
ATOM 576 O O . LEU A 1 74 ? -1.098 -3.048 16.034 1.00 88.81 74 LEU A O 1
ATOM 580 N N . ALA A 1 75 ? -0.857 -2.838 18.256 1.00 89.50 75 ALA A N 1
ATOM 581 C CA . ALA A 1 75 ? 0.280 -1.925 18.188 1.00 89.50 75 ALA A CA 1
ATOM 582 C C . ALA A 1 75 ? 1.507 -2.565 17.521 1.00 89.50 75 ALA A C 1
ATOM 584 O O . ALA A 1 75 ? 2.178 -1.905 16.730 1.00 89.50 75 ALA A O 1
ATOM 585 N N . LYS A 1 76 ? 1.786 -3.848 17.793 1.00 91.69 76 LYS A N 1
ATOM 586 C CA . LYS A 1 76 ? 2.851 -4.594 17.105 1.00 91.69 76 LYS A CA 1
ATOM 587 C C . LYS A 1 76 ? 2.580 -4.674 15.603 1.00 91.69 76 LYS A C 1
ATOM 589 O O . LYS A 1 76 ? 3.441 -4.337 14.803 1.00 91.69 76 LYS A O 1
ATOM 594 N N . SER A 1 77 ? 1.361 -5.056 15.233 1.00 90.62 77 SER A N 1
ATOM 595 C CA . SER A 1 77 ? 0.939 -5.173 13.833 1.00 90.62 77 SER A CA 1
ATOM 596 C C . SER A 1 77 ? 1.012 -3.837 13.089 1.00 90.62 77 SER A C 1
ATOM 598 O O . SER A 1 77 ? 1.457 -3.786 11.944 1.00 90.62 77 SER A O 1
ATOM 600 N N . GLY A 1 78 ? 0.615 -2.748 13.753 1.00 93.31 78 GLY A N 1
ATOM 601 C CA . GLY A 1 78 ? 0.755 -1.393 13.232 1.00 93.31 78 GLY A CA 1
ATOM 602 C C . GLY A 1 78 ? 2.216 -0.978 13.062 1.00 93.31 78 GLY A C 1
ATOM 603 O O . GLY A 1 78 ? 2.553 -0.347 12.064 1.00 93.31 78 GLY A O 1
ATOM 604 N N . LEU A 1 79 ? 3.100 -1.338 13.997 1.00 94.31 79 LEU A N 1
ATOM 605 C CA . LEU A 1 79 ? 4.528 -1.040 13.876 1.00 94.31 79 LEU A CA 1
ATOM 606 C C . LEU A 1 79 ? 5.157 -1.773 12.685 1.00 94.31 79 LEU A C 1
ATOM 608 O O . LEU A 1 79 ? 5.881 -1.150 11.914 1.00 94.31 79 LEU A O 1
ATOM 612 N N . ASP A 1 80 ? 4.832 -3.053 12.495 1.00 94.94 80 ASP A N 1
ATOM 613 C CA . ASP A 1 80 ? 5.288 -3.816 11.328 1.00 94.94 80 ASP A CA 1
ATOM 614 C C . ASP A 1 80 ? 4.809 -3.158 10.020 1.00 94.94 80 ASP A C 1
ATOM 616 O O . ASP A 1 80 ? 5.569 -3.048 9.062 1.00 94.94 80 ASP A O 1
ATOM 620 N N . MET A 1 81 ? 3.566 -2.658 9.982 1.00 95.62 81 MET A N 1
ATOM 621 C CA . MET A 1 81 ? 3.048 -1.902 8.834 1.00 95.62 81 MET A CA 1
ATOM 622 C C . MET A 1 81 ? 3.828 -0.607 8.589 1.00 95.62 81 MET A C 1
ATOM 624 O O . MET A 1 81 ? 4.134 -0.299 7.440 1.00 95.62 81 MET A O 1
ATOM 628 N N . LYS A 1 82 ? 4.172 0.139 9.646 1.00 96.06 82 LYS A N 1
ATOM 629 C CA . LYS A 1 82 ? 4.995 1.349 9.527 1.00 96.06 82 LYS A CA 1
ATOM 630 C C . LYS A 1 82 ? 6.363 1.034 8.921 1.00 96.06 82 LYS A C 1
ATOM 632 O O . LYS A 1 82 ? 6.843 1.815 8.108 1.00 96.06 82 LYS A O 1
ATOM 637 N N . LEU A 1 83 ? 6.990 -0.076 9.313 1.00 96.31 83 LEU A N 1
ATOM 638 C CA . LEU A 1 83 ? 8.276 -0.484 8.743 1.00 96.31 83 LEU A CA 1
ATOM 639 C C . LEU A 1 83 ? 8.148 -0.762 7.241 1.00 96.31 83 LEU A C 1
ATOM 641 O O . LEU A 1 83 ? 8.934 -0.223 6.473 1.00 96.31 83 LEU A O 1
ATOM 645 N N . MET A 1 84 ? 7.104 -1.481 6.813 1.00 94.06 84 MET A N 1
ATOM 646 C CA . MET A 1 84 ? 6.835 -1.705 5.383 1.00 94.06 84 MET A CA 1
ATOM 647 C C . MET A 1 84 ? 6.587 -0.392 4.620 1.00 94.06 84 MET A C 1
ATOM 649 O O . MET A 1 84 ? 7.047 -0.233 3.496 1.00 94.06 84 MET A O 1
ATOM 653 N N . ALA A 1 85 ? 5.864 0.559 5.220 1.00 93.62 85 ALA A N 1
ATOM 654 C CA . ALA A 1 85 ? 5.636 1.877 4.626 1.00 93.62 85 ALA A CA 1
ATOM 655 C C . ALA A 1 85 ? 6.955 2.662 4.471 1.00 93.62 85 ALA A C 1
ATOM 657 O O . ALA A 1 85 ? 7.234 3.203 3.407 1.00 93.62 85 ALA A O 1
ATOM 658 N N . SER A 1 86 ? 7.814 2.625 5.496 1.00 94.69 86 SER A N 1
ATOM 659 C CA . SER A 1 86 ? 9.142 3.248 5.461 1.00 94.69 86 SER A CA 1
ATOM 660 C C . SER A 1 86 ? 10.068 2.624 4.416 1.00 94.69 86 SER A C 1
ATOM 662 O O . SER A 1 86 ? 10.87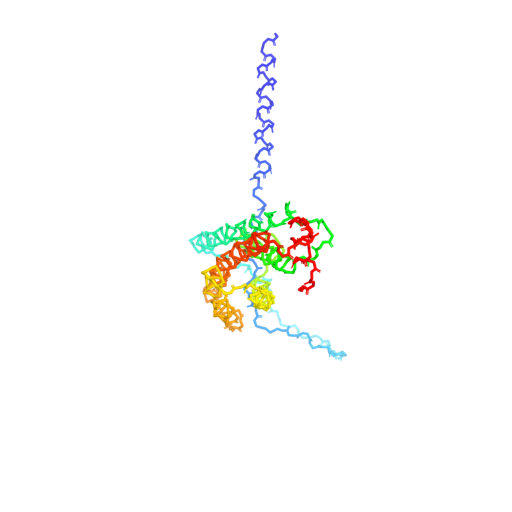9 3.341 3.838 1.00 94.69 86 SER A O 1
ATOM 664 N N . GLU A 1 87 ? 9.976 1.311 4.182 1.00 95.00 87 GLU A N 1
ATOM 665 C CA . GLU A 1 87 ? 10.703 0.652 3.092 1.00 95.00 87 GLU A CA 1
ATOM 666 C C . GLU A 1 87 ? 10.245 1.201 1.738 1.00 95.00 87 GLU A C 1
ATOM 668 O O . GLU A 1 87 ? 11.081 1.581 0.928 1.00 95.00 87 GLU A O 1
ATOM 673 N N . VAL A 1 88 ? 8.932 1.325 1.511 1.00 94.12 88 VAL A N 1
ATOM 674 C CA . VAL A 1 88 ? 8.403 1.929 0.277 1.00 94.12 88 VAL A CA 1
ATOM 675 C C . VAL A 1 88 ? 8.906 3.360 0.097 1.00 94.12 88 VAL A C 1
ATOM 677 O O . VAL A 1 88 ? 9.358 3.696 -0.996 1.00 94.12 88 VAL A O 1
ATOM 680 N N . ASP A 1 89 ? 8.881 4.182 1.147 1.00 93.88 89 ASP A N 1
ATOM 681 C CA . ASP A 1 89 ? 9.388 5.558 1.078 1.00 93.88 89 ASP A CA 1
ATOM 682 C C . ASP A 1 89 ? 10.871 5.586 0.687 1.00 93.88 89 ASP A C 1
ATOM 684 O O . ASP A 1 89 ? 11.233 6.250 -0.286 1.00 93.88 89 ASP A O 1
ATOM 688 N N . GLN A 1 90 ? 11.708 4.785 1.352 1.00 92.38 90 GLN A N 1
ATOM 689 C CA . GLN A 1 90 ? 13.134 4.686 1.038 1.00 92.38 90 GLN A CA 1
ATOM 690 C C . GLN A 1 90 ? 13.380 4.214 -0.401 1.00 92.38 90 GLN A C 1
ATOM 692 O O . GLN A 1 90 ? 14.280 4.708 -1.081 1.00 92.38 90 GLN A O 1
ATOM 697 N N . GLU A 1 91 ? 12.602 3.245 -0.887 1.00 88.38 91 GLU A N 1
ATOM 698 C CA . GLU A 1 91 ? 12.709 2.801 -2.274 1.00 88.38 91 GLU A CA 1
ATOM 699 C C . GLU A 1 91 ? 12.310 3.910 -3.248 1.00 88.38 91 GLU A C 1
ATOM 701 O O . GLU A 1 91 ? 12.945 4.026 -4.290 1.00 88.38 91 GLU A O 1
ATOM 706 N N . THR A 1 92 ? 11.327 4.753 -2.916 1.00 88.50 92 THR A N 1
ATOM 707 C CA . THR A 1 92 ? 10.936 5.889 -3.765 1.00 88.50 92 THR A CA 1
ATOM 708 C C . THR A 1 92 ? 11.928 7.052 -3.752 1.00 88.50 92 THR A C 1
ATOM 710 O O . THR A 1 92 ? 12.083 7.707 -4.778 1.00 88.50 92 THR A O 1
ATOM 713 N N . GLU A 1 93 ? 12.650 7.291 -2.655 1.00 87.69 93 GLU A N 1
ATOM 714 C CA . GLU A 1 93 ? 13.690 8.334 -2.580 1.00 87.69 93 GLU A CA 1
ATOM 715 C C . GLU A 1 93 ? 14.822 8.082 -3.589 1.00 87.69 93 GLU A C 1
ATOM 717 O O . GLU A 1 93 ? 15.291 9.007 -4.250 1.00 87.69 93 GLU A O 1
ATOM 722 N N . LYS A 1 94 ? 15.189 6.811 -3.816 1.00 81.94 94 LYS A N 1
ATOM 723 C CA . LYS A 1 94 ? 16.194 6.424 -4.829 1.00 81.94 94 LYS A CA 1
ATOM 724 C C . LYS A 1 94 ? 15.805 6.830 -6.254 1.00 81.94 94 LYS A C 1
ATOM 726 O O . LYS A 1 94 ? 16.670 6.893 -7.127 1.00 81.94 94 LYS A O 1
ATOM 731 N N . TRP A 1 95 ? 14.513 7.040 -6.511 1.00 78.62 95 TRP A N 1
ATOM 732 C CA . TRP A 1 95 ? 14.014 7.491 -7.810 1.00 78.62 95 TRP A CA 1
ATOM 733 C C . TRP A 1 95 ? 14.124 9.008 -7.946 1.00 78.62 95 TRP A C 1
ATOM 735 O O . TRP A 1 95 ? 14.437 9.495 -9.026 1.00 78.62 95 TRP A O 1
ATOM 745 N N . GLU A 1 96 ? 13.925 9.754 -6.859 1.00 70.62 96 GLU A N 1
ATOM 746 C CA . GLU A 1 96 ? 14.018 11.220 -6.849 1.00 70.62 96 GLU A CA 1
ATOM 747 C C . GLU A 1 96 ? 15.453 11.719 -7.023 1.00 70.62 96 GLU A C 1
ATOM 749 O O . GLU A 1 96 ? 15.669 12.768 -7.618 1.00 70.62 96 GLU A O 1
ATOM 754 N N . GLU A 1 97 ? 16.450 10.949 -6.582 1.00 66.62 97 GLU A N 1
ATOM 755 C CA . GLU A 1 97 ? 17.864 11.252 -6.847 1.00 66.62 97 GLU A CA 1
ATOM 756 C C . GLU A 1 97 ? 18.241 11.134 -8.337 1.00 66.62 97 GLU A C 1
ATOM 758 O O . GLU A 1 97 ? 19.275 11.656 -8.753 1.00 66.62 97 GLU A O 1
ATOM 763 N N . ARG A 1 98 ? 17.433 10.424 -9.137 1.00 60.72 98 ARG A N 1
ATOM 764 C CA . ARG A 1 98 ? 17.711 10.088 -10.546 1.00 60.72 98 ARG A CA 1
ATOM 765 C C . ARG A 1 98 ? 16.905 10.919 -11.541 1.00 60.72 98 ARG A C 1
ATOM 767 O O . ARG A 1 98 ? 17.308 11.037 -12.690 1.00 60.72 98 ARG A O 1
ATOM 774 N N . ILE A 1 99 ? 15.753 11.439 -11.126 1.00 57.25 99 ILE A N 1
ATOM 775 C CA . ILE A 1 99 ? 14.795 12.120 -12.000 1.00 57.25 99 ILE A CA 1
ATOM 776 C C . ILE A 1 99 ? 14.806 13.611 -11.650 1.00 57.25 99 ILE A C 1
ATOM 778 O O . ILE A 1 99 ? 14.650 13.989 -10.490 1.00 57.25 99 ILE A O 1
ATOM 782 N N . THR A 1 100 ? 14.996 14.480 -12.645 1.00 51.66 100 THR A N 1
ATOM 783 C CA . THR A 1 100 ? 14.874 15.936 -12.469 1.00 51.66 100 THR A CA 1
ATOM 784 C C . THR A 1 100 ? 13.483 16.305 -11.946 1.00 51.66 100 THR A C 1
ATOM 786 O O . THR A 1 100 ? 12.489 15.750 -12.402 1.00 51.66 100 THR A O 1
ATOM 789 N N . GLN A 1 101 ? 13.418 17.271 -11.020 1.00 48.84 101 GLN A N 1
ATOM 790 C CA . GLN A 1 101 ? 12.249 17.681 -10.211 1.00 48.84 101 GLN A CA 1
ATOM 791 C C . GLN A 1 101 ? 10.931 18.000 -10.961 1.00 48.84 101 GLN A C 1
ATOM 793 O O . GLN A 1 101 ? 9.920 18.234 -10.303 1.00 48.84 101 GLN A O 1
ATOM 798 N N . ASP A 1 102 ? 10.915 17.988 -12.295 1.00 48.88 102 ASP A N 1
ATOM 799 C CA . ASP A 1 102 ? 9.777 18.383 -13.132 1.00 48.88 102 ASP A CA 1
ATOM 800 C C . ASP A 1 102 ? 8.977 17.203 -13.735 1.00 48.88 102 ASP A C 1
ATOM 802 O O . ASP A 1 102 ? 8.018 17.442 -14.471 1.00 48.88 102 ASP A O 1
ATOM 806 N N . GLU A 1 103 ? 9.309 15.939 -13.429 1.00 57.34 103 GLU A N 1
ATOM 807 C CA . GLU A 1 103 ? 8.600 14.773 -13.991 1.00 57.34 103 GLU A CA 1
ATOM 808 C C . GLU A 1 103 ? 7.703 14.029 -12.984 1.00 57.34 103 GLU A C 1
ATOM 810 O O . GLU A 1 103 ? 8.143 13.489 -11.968 1.00 57.34 103 GLU A O 1
ATOM 815 N N . ASP A 1 104 ? 6.406 13.973 -13.306 1.00 65.38 104 ASP A N 1
ATOM 816 C CA . ASP A 1 104 ? 5.351 13.273 -12.562 1.00 65.38 104 ASP A CA 1
ATOM 817 C C . ASP A 1 104 ? 5.502 11.743 -12.750 1.00 65.38 104 ASP A C 1
ATOM 819 O O . ASP A 1 104 ? 4.873 11.127 -13.613 1.00 65.38 104 ASP A O 1
ATOM 823 N N . ASN A 1 105 ? 6.355 11.095 -11.949 1.00 81.38 105 ASN A N 1
ATOM 824 C CA . ASN A 1 105 ? 6.447 9.634 -11.948 1.00 81.38 105 ASN A CA 1
ATOM 825 C C . ASN A 1 105 ? 5.247 9.015 -11.214 1.00 81.38 105 ASN A C 1
ATOM 827 O O . ASN A 1 105 ? 5.203 8.933 -9.980 1.00 81.38 105 ASN A O 1
ATOM 831 N N . ASP A 1 106 ? 4.276 8.542 -11.991 1.00 88.94 106 ASP A N 1
ATOM 832 C CA . ASP A 1 106 ? 3.006 8.034 -11.477 1.00 88.94 106 ASP A CA 1
ATOM 833 C C . ASP A 1 106 ? 3.170 6.776 -10.595 1.00 88.94 106 ASP A C 1
ATOM 835 O O . ASP A 1 106 ? 2.384 6.565 -9.671 1.00 88.94 106 ASP A O 1
ATOM 839 N N . ILE A 1 107 ? 4.221 5.963 -10.786 1.00 91.44 107 ILE A N 1
ATOM 840 C CA . ILE A 1 107 ? 4.523 4.819 -9.900 1.00 91.44 107 ILE A CA 1
ATOM 841 C C . ILE A 1 107 ? 4.956 5.324 -8.521 1.00 91.44 107 ILE A C 1
ATOM 843 O O . ILE A 1 107 ? 4.394 4.903 -7.506 1.00 91.44 107 ILE A O 1
ATOM 847 N N . VAL A 1 108 ? 5.920 6.248 -8.483 1.00 91.12 108 VAL A N 1
ATOM 848 C CA . VAL A 1 108 ? 6.458 6.830 -7.241 1.00 91.12 108 VAL A CA 1
ATOM 849 C C . VAL A 1 108 ? 5.369 7.564 -6.470 1.00 91.12 108 VAL A C 1
ATOM 851 O O . VAL A 1 108 ? 5.183 7.326 -5.277 1.00 91.12 108 VAL A O 1
ATOM 854 N N . LYS A 1 109 ? 4.592 8.405 -7.155 1.00 92.38 109 LYS A N 1
ATOM 855 C CA . LYS A 1 109 ? 3.493 9.173 -6.560 1.00 92.38 109 LYS A CA 1
ATOM 856 C C . LYS A 1 109 ? 2.473 8.272 -5.871 1.00 92.38 109 LYS A C 1
ATOM 858 O O . LYS A 1 109 ? 2.087 8.522 -4.730 1.00 92.38 109 LYS A O 1
ATOM 863 N N . ARG A 1 110 ? 2.058 7.195 -6.542 1.00 95.12 110 ARG A N 1
ATOM 864 C CA . ARG A 1 110 ? 1.100 6.232 -5.982 1.00 95.12 110 ARG A CA 1
ATOM 865 C C . ARG A 1 110 ? 1.712 5.453 -4.822 1.00 95.12 110 ARG A C 1
ATOM 867 O O . ARG A 1 110 ? 1.049 5.298 -3.803 1.00 95.12 110 ARG A O 1
ATOM 874 N N . ALA A 1 111 ? 2.968 5.023 -4.925 1.00 95.81 111 ALA A N 1
ATOM 875 C CA . ALA A 1 111 ? 3.666 4.356 -3.827 1.00 95.81 111 ALA A CA 1
ATOM 876 C C . ALA A 1 111 ? 3.750 5.244 -2.567 1.00 95.81 111 ALA A C 1
ATOM 878 O O . ALA A 1 111 ? 3.384 4.794 -1.480 1.00 95.81 111 ALA A O 1
ATOM 879 N N . LYS A 1 112 ? 4.111 6.526 -2.718 1.00 95.38 112 LYS A N 1
ATOM 880 C CA . LYS A 1 112 ? 4.136 7.509 -1.618 1.00 95.38 112 LYS A CA 1
ATOM 881 C C . LYS A 1 112 ? 2.755 7.759 -1.014 1.00 95.38 112 LYS A C 1
ATOM 883 O O . LYS A 1 112 ? 2.610 7.784 0.210 1.00 95.38 112 LYS A O 1
ATOM 888 N N . ASN A 1 113 ? 1.717 7.880 -1.846 1.00 96.50 113 ASN A N 1
ATOM 889 C CA . ASN A 1 113 ? 0.337 7.978 -1.361 1.00 96.50 113 ASN A CA 1
ATOM 890 C C . ASN A 1 113 ? -0.031 6.763 -0.504 1.00 96.50 113 ASN A C 1
ATOM 892 O O . ASN A 1 113 ? -0.587 6.914 0.583 1.00 96.50 113 ASN A O 1
ATOM 896 N N . MET A 1 114 ? 0.314 5.559 -0.964 1.00 97.75 114 MET A N 1
ATOM 897 C CA . MET A 1 114 ? 0.058 4.333 -0.218 1.00 97.75 114 MET A CA 1
ATOM 898 C C . MET A 1 114 ? 0.832 4.291 1.105 1.00 97.75 114 MET A C 1
ATOM 900 O O . MET A 1 114 ? 0.232 3.955 2.128 1.00 97.75 114 MET A O 1
ATOM 904 N N . SER A 1 115 ? 2.111 4.685 1.127 1.00 97.38 115 SER A N 1
ATOM 905 C CA . SER A 1 115 ? 2.881 4.807 2.374 1.00 97.38 115 SER A CA 1
ATOM 906 C C . SER A 1 115 ? 2.200 5.756 3.367 1.00 97.38 115 SER A C 1
ATOM 908 O O . SER A 1 115 ? 1.929 5.380 4.510 1.00 97.38 115 SER A O 1
ATOM 910 N N . SER A 1 116 ? 1.793 6.946 2.914 1.00 97.81 116 SER A N 1
ATOM 911 C CA . SER A 1 116 ? 1.089 7.936 3.741 1.00 97.81 116 SER A CA 1
ATOM 912 C C . SER A 1 116 ? -0.235 7.405 4.316 1.00 97.81 116 SER A C 1
ATOM 914 O O . SER A 1 116 ? -0.548 7.593 5.501 1.00 97.81 116 SER A O 1
ATOM 916 N N . MET A 1 117 ? -1.008 6.676 3.505 1.00 98.25 117 MET A N 1
ATOM 917 C CA . MET A 1 117 ? -2.244 6.037 3.955 1.00 98.25 117 MET A CA 1
ATOM 918 C C . MET A 1 117 ? -1.973 4.959 5.014 1.00 98.25 117 MET A C 1
ATOM 920 O O . MET A 1 117 ? -2.643 4.953 6.049 1.00 98.25 117 MET A O 1
ATOM 924 N N . ALA A 1 118 ? -0.984 4.087 4.801 1.00 97.94 118 ALA A N 1
ATOM 925 C CA . ALA A 1 118 ? -0.596 3.063 5.771 1.00 97.94 118 ALA A CA 1
ATOM 926 C C . ALA A 1 118 ? -0.046 3.675 7.065 1.00 97.94 118 ALA A C 1
ATOM 928 O O . ALA A 1 118 ? -0.363 3.205 8.158 1.00 97.94 118 ALA A O 1
ATOM 929 N N . PHE A 1 119 ? 0.704 4.774 6.974 1.00 97.69 119 PHE A N 1
ATOM 930 C CA . PHE A 1 119 ? 1.168 5.513 8.143 1.00 97.69 119 PHE A CA 1
ATOM 931 C C . PHE A 1 119 ? -0.002 6.066 8.967 1.00 97.69 119 PHE A C 1
ATOM 933 O O . PHE A 1 119 ? -0.006 5.938 10.192 1.00 97.69 119 PHE A O 1
ATOM 940 N N . SER A 1 120 ? -1.043 6.588 8.312 1.00 97.56 120 SER A N 1
ATOM 941 C CA . SER A 1 120 ? -2.272 7.031 8.988 1.00 97.56 120 SER A CA 1
ATOM 942 C C . SER A 1 120 ? -2.979 5.875 9.715 1.00 97.56 120 SER A C 1
ATOM 944 O O . SER A 1 120 ? -3.458 6.039 10.839 1.00 97.56 120 SER A O 1
ATOM 946 N N . MET A 1 121 ? -3.000 4.679 9.116 1.00 97.88 121 MET A N 1
ATOM 947 C CA . MET A 1 121 ? -3.542 3.464 9.744 1.00 97.88 121 MET A CA 1
ATOM 948 C C . MET A 1 121 ? -2.667 2.972 10.908 1.00 97.88 121 MET A C 1
ATOM 950 O O . MET A 1 121 ? -3.195 2.526 11.926 1.00 97.88 121 MET A O 1
ATOM 954 N N . TYR A 1 122 ? -1.342 3.110 10.821 1.00 96.31 122 TYR A N 1
ATOM 955 C CA . TYR A 1 122 ? -0.435 2.881 11.948 1.00 96.31 122 TYR A CA 1
ATOM 956 C C . TYR A 1 122 ? -0.729 3.845 13.106 1.00 96.31 122 TYR A C 1
ATOM 958 O O . TYR A 1 122 ? -0.882 3.394 14.244 1.00 96.31 122 TYR A O 1
ATOM 966 N N . GLN A 1 123 ? -0.856 5.149 12.837 1.00 95.00 123 GLN A N 1
ATOM 967 C CA . GLN A 1 123 ? -1.163 6.149 13.864 1.00 95.00 123 GLN A CA 1
ATOM 968 C C . GLN A 1 123 ? -2.471 5.816 14.591 1.00 95.00 123 GLN A C 1
ATOM 970 O O . GLN A 1 123 ? -2.532 5.894 15.820 1.00 95.00 123 GLN A O 1
ATOM 975 N N . PHE A 1 124 ? -3.475 5.315 13.866 1.00 95.00 124 PHE A N 1
ATOM 976 C CA . PHE A 1 124 ? -4.709 4.819 14.471 1.00 95.00 124 PHE A CA 1
ATOM 977 C C . PHE A 1 124 ? -4.459 3.721 15.519 1.00 95.00 124 PHE A C 1
ATOM 979 O O . PHE A 1 124 ? -5.036 3.772 16.606 1.00 95.00 124 PHE A O 1
ATOM 986 N N . THR A 1 125 ? -3.557 2.763 15.261 1.00 93.50 125 THR A N 1
ATOM 987 C CA . THR A 1 125 ? -3.215 1.706 16.243 1.00 93.50 125 THR A CA 1
ATOM 988 C C . THR A 1 125 ? -2.594 2.255 17.534 1.00 93.50 125 THR A C 1
ATOM 990 O O . THR A 1 125 ? -2.644 1.601 18.578 1.00 93.50 125 THR A O 1
ATOM 993 N N . ARG A 1 126 ? -2.041 3.472 17.481 1.00 90.69 126 ARG A N 1
ATOM 994 C CA . ARG A 1 126 ? -1.464 4.207 18.615 1.00 90.69 126 ARG A CA 1
ATOM 995 C C . ARG A 1 126 ? -2.461 5.147 19.299 1.00 90.69 126 ARG A C 1
ATOM 997 O O . ARG A 1 126 ? -2.159 5.651 20.377 1.00 90.69 126 ARG A O 1
ATOM 1004 N N . GLY A 1 127 ? -3.647 5.345 18.723 1.00 85.69 127 GLY A N 1
ATOM 1005 C CA . GLY A 1 127 ? -4.605 6.362 19.168 1.00 85.69 127 GLY A CA 1
ATOM 1006 C C . GLY A 1 127 ? -4.203 7.784 18.761 1.00 85.69 127 GLY A C 1
ATOM 1007 O O . GLY A 1 127 ? -4.604 8.749 19.408 1.00 85.69 127 GLY A O 1
ATOM 1008 N N . GLU A 1 128 ? -3.396 7.912 17.711 1.00 88.69 128 GLU A N 1
ATOM 1009 C CA . GLU A 1 128 ? -2.852 9.163 17.185 1.00 88.69 128 GLU A CA 1
ATOM 1010 C C . GLU A 1 128 ? -3.383 9.429 15.763 1.00 88.69 128 GLU A C 1
ATOM 1012 O O . GLU A 1 128 ? -4.059 8.595 15.161 1.00 88.69 128 GLU A O 1
ATOM 1017 N N . GLY A 1 129 ? -3.061 10.595 15.198 1.00 92.50 129 GLY A N 1
ATOM 1018 C CA . GLY A 1 129 ? -3.366 10.912 13.799 1.00 92.50 129 GLY A CA 1
ATOM 1019 C C . GLY A 1 129 ? -4.819 11.322 13.534 1.00 92.50 129 GLY A C 1
ATOM 1020 O O . GLY A 1 129 ? -5.565 11.691 14.449 1.00 92.50 129 GLY A O 1
ATOM 1021 N N . ALA A 1 130 ? -5.198 11.321 12.254 1.00 91.69 130 ALA A N 1
ATOM 1022 C CA . ALA A 1 130 ? -6.479 11.850 11.776 1.00 91.69 130 ALA A CA 1
ATOM 1023 C C . ALA A 1 130 ? -7.652 10.865 11.910 1.00 91.69 130 ALA A C 1
ATOM 1025 O O . ALA A 1 130 ? -8.785 11.298 12.099 1.00 91.69 130 ALA A O 1
ATOM 1026 N N . LEU A 1 131 ? -7.387 9.557 11.856 1.00 93.50 131 LEU A N 1
ATOM 1027 C CA . LEU A 1 131 ? -8.411 8.519 11.989 1.00 93.50 131 LEU A CA 1
ATOM 1028 C C . LEU A 1 131 ? -8.829 8.414 13.459 1.00 93.50 131 LEU A C 1
ATOM 1030 O O . LEU A 1 131 ? -8.007 8.096 14.320 1.00 93.50 131 LEU A O 1
ATOM 1034 N N . LYS A 1 132 ? -10.095 8.698 13.770 1.00 88.75 132 LYS A N 1
ATOM 1035 C CA . LYS A 1 132 ? -10.595 8.706 15.155 1.00 88.75 132 LYS A CA 1
ATOM 1036 C C . LYS A 1 132 ? -11.435 7.482 15.462 1.00 88.75 132 LYS A C 1
ATOM 1038 O O . LYS A 1 132 ? -11.372 6.960 16.572 1.00 88.75 132 LYS A O 1
ATOM 1043 N N . THR A 1 133 ? -12.195 7.006 14.485 1.00 91.00 133 THR A N 1
ATOM 1044 C CA . THR A 1 133 ? -13.144 5.907 14.647 1.00 91.00 133 THR A CA 1
ATOM 1045 C C . THR A 1 133 ? -12.721 4.666 13.865 1.00 91.00 133 THR A C 1
ATOM 1047 O O . THR A 1 133 ? -11.938 4.729 12.920 1.00 91.00 133 THR A O 1
ATOM 1050 N N . THR A 1 134 ? -13.275 3.506 14.230 1.00 91.94 134 THR A N 1
ATOM 1051 C CA . THR A 1 134 ? -13.114 2.283 13.419 1.00 91.94 134 THR A CA 1
ATOM 1052 C C . THR A 1 134 ? -13.671 2.428 12.015 1.00 91.94 134 THR A C 1
ATOM 1054 O O . THR A 1 134 ? -13.137 1.830 11.087 1.00 91.94 134 THR A O 1
ATOM 1057 N N . GLN A 1 135 ? -14.728 3.223 11.856 1.00 93.88 135 GLN A N 1
ATOM 1058 C CA . GLN A 1 135 ? -15.306 3.485 10.549 1.00 93.88 135 GLN A CA 1
ATOM 1059 C C . GLN A 1 135 ? -14.335 4.278 9.670 1.00 93.88 135 GLN A C 1
ATOM 1061 O O . GLN A 1 135 ? -14.221 3.972 8.485 1.00 93.88 135 GLN A O 1
ATOM 1066 N N . ASP A 1 136 ? -13.591 5.226 10.249 1.00 95.69 136 ASP A N 1
ATOM 1067 C CA . ASP A 1 136 ? -12.540 5.961 9.535 1.00 95.69 136 ASP A CA 1
ATOM 1068 C C . ASP A 1 136 ? -11.447 4.993 9.068 1.00 95.69 136 ASP A C 1
ATOM 1070 O O . ASP A 1 136 ? -11.027 5.061 7.918 1.00 95.69 136 ASP A O 1
ATOM 1074 N N . LEU A 1 137 ? -11.035 4.040 9.920 1.00 97.06 137 LEU A N 1
ATOM 1075 C CA . LEU A 1 137 ? -10.060 3.009 9.547 1.00 97.06 137 LEU A CA 1
ATOM 1076 C C . LEU A 1 137 ? -10.556 2.140 8.382 1.00 97.06 137 LEU A C 1
ATOM 1078 O O . LEU A 1 137 ? -9.794 1.868 7.458 1.00 97.06 137 LEU A O 1
ATOM 1082 N N . PHE A 1 138 ? -11.810 1.684 8.418 1.00 97.12 138 PHE A N 1
ATOM 1083 C CA . PHE A 1 138 ? -12.361 0.853 7.343 1.00 97.12 138 PHE A CA 1
ATOM 1084 C C . PHE A 1 138 ? -12.473 1.630 6.032 1.00 97.12 138 PHE A C 1
ATOM 1086 O O . PHE A 1 138 ? -12.043 1.129 4.998 1.00 97.12 138 PHE A O 1
ATOM 1093 N N . THR A 1 139 ? -12.941 2.877 6.105 1.00 97.75 139 THR A N 1
ATOM 1094 C CA . THR A 1 139 ? -12.979 3.796 4.960 1.00 97.75 139 THR A CA 1
ATOM 1095 C C . THR A 1 139 ? -11.570 4.023 4.397 1.00 97.75 139 THR A C 1
ATOM 1097 O O . THR A 1 139 ? -11.366 3.960 3.188 1.00 97.75 139 THR A O 1
ATOM 1100 N N . GLN A 1 140 ? -10.565 4.204 5.260 1.00 98.38 140 GLN A N 1
ATOM 1101 C CA . GLN A 1 140 ? -9.171 4.331 4.835 1.00 98.38 140 GLN A CA 1
ATOM 1102 C C . GLN A 1 140 ? -8.660 3.058 4.150 1.00 98.38 140 GLN A C 1
ATOM 1104 O O . GLN A 1 140 ? -7.952 3.149 3.153 1.00 98.38 140 GLN A O 1
ATOM 1109 N N . GLY A 1 141 ? -9.042 1.876 4.643 1.00 98.38 141 GLY A N 1
ATOM 1110 C CA . GLY A 1 141 ? -8.728 0.599 4.000 1.00 98.38 141 GLY A CA 1
ATOM 1111 C C . GLY A 1 141 ? -9.351 0.460 2.605 1.00 98.38 141 GLY A C 1
ATOM 1112 O O . GLY A 1 141 ? -8.721 -0.097 1.706 1.00 98.38 141 GLY A O 1
ATOM 1113 N N . GLU A 1 142 ? -10.549 1.011 2.385 1.00 98.31 142 GLU A N 1
ATOM 1114 C CA . GLU A 1 142 ? -11.164 1.084 1.052 1.00 98.31 142 GLU A CA 1
ATOM 1115 C C . GLU A 1 142 ? -10.359 1.978 0.103 1.00 98.31 142 GLU A C 1
ATOM 1117 O O . GLU A 1 142 ? -10.022 1.540 -1.001 1.00 98.31 142 GLU A O 1
ATOM 1122 N N . TYR A 1 143 ? -9.982 3.183 0.545 1.00 98.44 143 TYR A N 1
ATOM 1123 C CA . TYR A 1 143 ? -9.132 4.082 -0.244 1.00 98.44 143 TYR A CA 1
ATOM 1124 C C . TYR A 1 143 ? -7.754 3.478 -0.526 1.00 98.44 143 TYR A C 1
ATOM 1126 O O . TYR A 1 143 ? -7.261 3.569 -1.649 1.00 98.44 143 TYR A O 1
ATOM 1134 N N . PHE A 1 144 ? -7.163 2.793 0.453 1.00 98.69 144 PHE A N 1
ATOM 1135 C CA . PHE A 1 144 ? -5.895 2.089 0.289 1.00 98.69 144 PHE A CA 1
ATOM 1136 C C . PHE A 1 144 ? -5.987 1.001 -0.789 1.00 98.69 144 PHE A C 1
ATOM 1138 O O . PHE A 1 144 ? -5.134 0.917 -1.674 1.00 98.69 144 PHE A O 1
ATOM 1145 N N . ALA A 1 145 ? -7.047 0.188 -0.760 1.00 98.50 145 ALA A N 1
ATOM 1146 C CA . ALA A 1 145 ? -7.284 -0.838 -1.771 1.00 98.50 145 ALA A CA 1
ATOM 1147 C C . ALA A 1 145 ? -7.542 -0.241 -3.167 1.00 98.50 145 ALA A C 1
ATOM 1149 O O . ALA A 1 145 ? -7.168 -0.834 -4.182 1.00 98.50 145 ALA A O 1
ATOM 1150 N N . GLU A 1 146 ? -8.192 0.921 -3.250 1.00 98.31 146 GLU A N 1
ATOM 1151 C CA . GLU A 1 146 ? -8.374 1.634 -4.514 1.00 98.31 146 GLU A CA 1
ATOM 1152 C C . GLU A 1 146 ? -7.038 2.142 -5.073 1.00 98.31 146 GLU A C 1
ATOM 1154 O O . GLU A 1 146 ? -6.741 1.920 -6.250 1.00 98.31 146 GLU A O 1
ATOM 1159 N N . GLU A 1 147 ? -6.201 2.750 -4.235 1.00 98.50 147 GLU A N 1
ATOM 1160 C CA . GLU A 1 147 ? -4.889 3.253 -4.644 1.00 98.50 147 GLU A CA 1
ATOM 1161 C C . GLU A 1 147 ? -3.964 2.112 -5.102 1.00 98.50 147 GLU A C 1
ATOM 1163 O O . GLU A 1 147 ? -3.300 2.231 -6.134 1.00 98.50 147 GLU A O 1
ATOM 1168 N N . ALA A 1 148 ? -4.025 0.952 -4.439 1.00 98.50 148 ALA A N 1
ATOM 1169 C CA . ALA A 1 148 ? -3.327 -0.268 -4.853 1.00 98.50 148 ALA A CA 1
ATOM 1170 C C . ALA A 1 148 ? -3.717 -0.728 -6.268 1.00 98.50 148 ALA A C 1
ATOM 1172 O O . ALA A 1 148 ? -2.864 -1.110 -7.071 1.00 98.50 148 ALA A O 1
ATOM 1173 N N . ASN A 1 149 ? -5.011 -0.669 -6.606 1.00 98.19 149 ASN A N 1
ATOM 1174 C CA . ASN A 1 149 ? -5.486 -0.989 -7.955 1.00 98.19 149 ASN A CA 1
ATOM 1175 C C . ASN A 1 149 ? -4.968 0.007 -8.995 1.00 98.19 149 ASN A C 1
ATOM 1177 O O . ASN A 1 149 ? -4.691 -0.373 -10.135 1.00 98.19 149 ASN A O 1
ATOM 1181 N N . ARG A 1 150 ? -4.868 1.288 -8.630 1.00 97.81 150 ARG A N 1
ATOM 1182 C CA . ARG A 1 150 ? -4.323 2.320 -9.516 1.00 97.81 150 ARG A CA 1
ATOM 1183 C C . ARG A 1 150 ? -2.833 2.090 -9.756 1.00 97.81 150 ARG A C 1
ATOM 1185 O O . ARG A 1 150 ? -2.420 2.102 -10.913 1.00 97.81 150 ARG A O 1
ATOM 1192 N N . LEU A 1 151 ? -2.059 1.797 -8.708 1.00 97.69 151 LEU A N 1
ATOM 1193 C CA . LEU A 1 151 ? -0.651 1.403 -8.824 1.00 97.69 151 LEU A CA 1
ATOM 1194 C C . LEU A 1 151 ? -0.493 0.181 -9.740 1.00 97.69 151 LEU A C 1
ATOM 1196 O O . LEU A 1 151 ? 0.302 0.222 -10.675 1.00 97.69 151 LEU A O 1
ATOM 1200 N N . TYR A 1 152 ? -1.295 -0.871 -9.536 1.00 98.25 152 TYR A N 1
ATOM 1201 C CA . TYR A 1 152 ? -1.264 -2.074 -10.375 1.00 98.25 152 TYR A CA 1
ATOM 1202 C C . TYR A 1 152 ? -1.399 -1.745 -11.867 1.00 98.25 152 TYR A C 1
ATOM 1204 O O . TYR A 1 152 ? -0.635 -2.259 -12.681 1.00 98.25 152 TYR A O 1
ATOM 1212 N N . LYS A 1 153 ? -2.344 -0.871 -12.240 1.00 96.88 153 LYS A N 1
ATOM 1213 C CA . LYS A 1 153 ? -2.572 -0.485 -13.643 1.00 96.88 153 LYS A CA 1
ATOM 1214 C C . LYS A 1 153 ? -1.369 0.237 -14.244 1.00 96.88 153 LYS A C 1
ATOM 1216 O O . LYS A 1 153 ? -0.946 -0.126 -15.340 1.00 96.88 153 LYS A O 1
ATOM 1221 N N . VAL A 1 154 ? -0.812 1.206 -13.518 1.00 94.94 154 VAL A N 1
ATOM 1222 C CA . VAL A 1 154 ? 0.368 1.967 -13.957 1.00 94.94 154 VAL A CA 1
ATOM 1223 C C . VAL A 1 154 ? 1.560 1.026 -14.140 1.00 94.94 154 VAL A C 1
ATOM 1225 O O . VAL A 1 154 ? 2.176 0.997 -15.203 1.00 94.94 154 VAL A O 1
ATOM 1228 N N . VAL A 1 155 ? 1.837 0.170 -13.154 1.00 95.00 155 VAL A N 1
ATOM 1229 C CA . VAL A 1 155 ? 2.951 -0.787 -13.229 1.00 95.00 155 VAL A CA 1
ATOM 1230 C C . VAL A 1 155 ? 2.728 -1.824 -14.337 1.00 95.00 155 VAL A C 1
ATOM 1232 O O . VAL A 1 155 ? 3.670 -2.221 -15.026 1.00 95.00 155 VAL A O 1
ATOM 1235 N N . ARG A 1 156 ? 1.481 -2.244 -14.578 1.00 95.81 156 ARG A N 1
ATOM 1236 C CA . ARG A 1 156 ? 1.152 -3.141 -15.693 1.00 95.81 156 ARG A CA 1
ATOM 1237 C C . ARG A 1 156 ? 1.467 -2.491 -17.036 1.00 95.81 156 ARG A C 1
ATOM 1239 O O . ARG A 1 156 ? 2.053 -3.152 -17.890 1.00 95.81 156 ARG A O 1
ATOM 1246 N N . GLN A 1 157 ? 1.127 -1.216 -17.210 1.00 91.88 157 GLN A N 1
ATOM 1247 C CA . GLN A 1 157 ? 1.461 -0.458 -18.415 1.00 91.88 157 GLN A CA 1
ATOM 1248 C C . GLN A 1 157 ? 2.978 -0.315 -18.581 1.00 91.88 157 GLN A C 1
ATOM 1250 O O . GLN A 1 157 ? 3.500 -0.589 -19.662 1.00 91.88 157 GLN A O 1
ATOM 1255 N N . PHE A 1 158 ? 3.686 0.022 -17.503 1.00 89.75 158 PHE A N 1
ATOM 1256 C CA . PHE A 1 158 ? 5.147 0.078 -17.470 1.00 89.75 158 PHE A CA 1
ATOM 1257 C C . PHE A 1 158 ? 5.784 -1.245 -17.912 1.00 89.75 158 PHE A C 1
ATOM 1259 O O . PHE A 1 158 ? 6.674 -1.261 -18.762 1.00 89.75 158 PHE A O 1
ATOM 1266 N N . SER A 1 159 ? 5.264 -2.381 -17.435 1.00 90.62 159 SER A N 1
ATOM 1267 C CA . SER A 1 159 ? 5.794 -3.706 -17.777 1.00 90.62 159 SER A CA 1
ATOM 1268 C C . SER A 1 159 ? 5.795 -4.006 -19.283 1.00 90.62 159 SER A C 1
ATOM 1270 O O . SER A 1 159 ? 6.612 -4.806 -19.741 1.00 90.62 159 SER A O 1
ATOM 1272 N N . TYR A 1 160 ? 4.924 -3.376 -20.083 1.00 88.69 160 TYR A N 1
ATOM 1273 C CA . TYR A 1 160 ? 4.911 -3.565 -21.538 1.00 88.69 160 TYR A CA 1
ATOM 1274 C C . TYR A 1 160 ? 6.123 -2.944 -22.229 1.00 88.69 160 TYR A C 1
ATOM 1276 O O . TYR A 1 160 ? 6.549 -3.463 -23.258 1.00 88.69 160 TYR A O 1
ATOM 1284 N N . GLN A 1 161 ? 6.702 -1.902 -21.639 1.00 81.19 161 GLN A N 1
ATOM 1285 C CA . GLN A 1 161 ? 7.896 -1.228 -22.148 1.00 81.19 161 GLN A CA 1
ATOM 1286 C C . GLN A 1 161 ? 9.186 -1.921 -21.692 1.00 81.19 161 GLN A C 1
ATOM 1288 O O . GLN A 1 161 ? 10.227 -1.784 -22.327 1.00 81.19 161 GLN A O 1
ATOM 1293 N N . VAL A 1 162 ? 9.117 -2.726 -20.626 1.00 82.62 162 VAL A N 1
ATOM 1294 C CA . VAL A 1 162 ? 10.253 -3.528 -20.166 1.00 82.62 162 VAL A CA 1
ATOM 1295 C C . VAL A 1 162 ? 10.498 -4.692 -21.148 1.00 82.62 162 VAL A C 1
ATOM 1297 O O . VAL A 1 162 ? 9.574 -5.478 -21.408 1.00 82.62 162 VAL A O 1
ATOM 1300 N N . PRO A 1 163 ? 11.724 -4.866 -21.677 1.00 83.50 163 PRO A N 1
ATOM 1301 C CA . PRO A 1 163 ? 12.103 -6.011 -22.498 1.00 83.50 163 PRO A CA 1
ATOM 1302 C C . PRO A 1 163 ? 11.916 -7.341 -21.763 1.00 83.50 163 PRO A C 1
ATOM 1304 O O . PRO A 1 163 ? 11.991 -7.422 -20.535 1.00 83.50 163 PRO A O 1
ATOM 1307 N N . ALA A 1 164 ? 11.679 -8.416 -22.516 1.00 86.44 164 ALA A N 1
ATOM 1308 C CA . ALA A 1 164 ? 11.590 -9.749 -21.934 1.00 86.44 164 ALA A CA 1
ATOM 1309 C C . ALA A 1 164 ? 12.918 -10.133 -21.258 1.00 86.44 164 ALA A C 1
ATOM 1311 O O . ALA A 1 164 ? 13.989 -10.015 -21.849 1.00 86.44 164 ALA A O 1
ATOM 1312 N N . GLY A 1 165 ? 12.842 -10.601 -20.014 1.00 87.62 165 GLY A N 1
ATOM 1313 C CA . GLY A 1 165 ? 14.017 -10.945 -19.224 1.00 87.62 165 GLY A CA 1
ATOM 1314 C C . GLY A 1 165 ? 13.662 -11.352 -17.793 1.00 87.62 165 GLY A C 1
ATOM 1315 O O . GLY A 1 165 ? 12.488 -11.292 -17.410 1.00 87.62 165 GLY A O 1
ATOM 1316 N N . PRO A 1 166 ? 14.662 -11.756 -16.991 1.00 90.44 166 PRO A N 1
ATOM 1317 C CA . PRO A 1 166 ? 14.448 -12.221 -15.621 1.00 90.44 166 PRO A CA 1
ATOM 1318 C C . PRO A 1 166 ? 13.805 -11.149 -14.730 1.00 90.44 166 PRO A C 1
ATOM 1320 O O . PRO A 1 166 ? 12.862 -11.458 -14.015 1.00 90.44 166 PRO A O 1
ATOM 1323 N N . HIS A 1 167 ? 14.226 -9.885 -14.848 1.00 88.38 167 HIS A N 1
ATOM 1324 C CA . HIS A 1 167 ? 13.678 -8.782 -14.046 1.00 88.38 167 HIS A CA 1
ATOM 1325 C C . HIS A 1 167 ? 12.213 -8.475 -14.370 1.00 88.38 167 HIS A C 1
ATOM 1327 O O . HIS A 1 167 ? 11.412 -8.270 -13.465 1.00 88.38 167 HIS A O 1
ATOM 1333 N N . LYS A 1 168 ? 11.830 -8.516 -15.656 1.00 92.06 168 LYS A N 1
ATOM 1334 C CA . LYS A 1 168 ? 10.420 -8.399 -16.043 1.00 92.06 168 LYS A CA 1
ATOM 1335 C C . LYS A 1 168 ? 9.608 -9.541 -15.447 1.00 92.06 168 LYS A C 1
ATOM 1337 O O . LYS A 1 168 ? 8.531 -9.303 -14.923 1.00 92.06 168 LYS A O 1
ATOM 1342 N N . LYS A 1 169 ? 10.111 -10.776 -15.527 1.00 95.31 169 LYS A N 1
ATOM 1343 C CA . LYS A 1 169 ? 9.421 -11.944 -14.971 1.00 95.31 169 LYS A CA 1
ATOM 1344 C C . LYS A 1 169 ? 9.193 -11.788 -13.462 1.00 95.31 169 LYS A C 1
ATOM 1346 O O . LYS A 1 169 ? 8.067 -11.953 -13.014 1.00 95.31 169 LYS A O 1
ATOM 1351 N N . GLU A 1 170 ? 10.229 -11.405 -12.724 1.00 96.19 170 GLU A N 1
ATOM 1352 C CA . GLU A 1 170 ? 10.169 -11.134 -11.283 1.00 96.19 170 GLU A CA 1
ATOM 1353 C C . GLU A 1 170 ? 9.170 -10.014 -10.943 1.00 96.19 170 GLU A C 1
ATOM 1355 O O . GLU A 1 170 ? 8.335 -10.175 -10.054 1.00 96.19 170 GLU A O 1
ATOM 1360 N N . LEU A 1 171 ? 9.169 -8.917 -11.713 1.00 96.06 171 LEU A N 1
ATOM 1361 C CA . LEU A 1 171 ? 8.196 -7.834 -11.547 1.00 96.06 171 LEU A CA 1
ATOM 1362 C C . LEU A 1 171 ? 6.760 -8.357 -11.679 1.00 96.06 171 LEU A C 1
ATOM 1364 O O . LEU A 1 171 ? 5.906 -8.032 -10.856 1.00 96.06 171 LEU A O 1
ATOM 1368 N N . MET A 1 172 ? 6.495 -9.181 -12.696 1.00 97.50 172 MET A N 1
ATOM 1369 C CA . MET A 1 172 ? 5.167 -9.755 -12.918 1.00 97.50 172 MET A CA 1
ATOM 1370 C C . MET A 1 172 ? 4.755 -10.716 -11.796 1.00 97.50 172 MET A C 1
ATOM 1372 O O . MET A 1 172 ? 3.604 -10.680 -11.369 1.00 97.50 172 MET A O 1
ATOM 1376 N N . GLU A 1 173 ? 5.686 -11.518 -11.268 1.00 97.75 173 GLU A N 1
ATOM 1377 C CA . GLU A 1 173 ? 5.433 -12.440 -10.149 1.00 97.75 173 GLU A CA 1
ATOM 1378 C C . GLU A 1 173 ? 4.972 -11.713 -8.875 1.00 97.75 173 GLU A C 1
ATOM 1380 O O . GLU A 1 173 ? 4.143 -12.240 -8.127 1.00 97.75 173 GLU A O 1
ATOM 1385 N N . HIS A 1 174 ? 5.478 -10.504 -8.617 1.00 97.81 174 HIS A N 1
ATOM 1386 C CA . HIS A 1 174 ? 5.004 -9.660 -7.517 1.00 97.81 174 HIS A CA 1
ATOM 1387 C C . HIS A 1 174 ? 3.714 -8.915 -7.874 1.00 97.81 174 HIS A C 1
ATOM 1389 O O . HIS A 1 174 ? 2.761 -8.916 -7.091 1.00 97.81 174 HIS A O 1
ATOM 1395 N N . LEU A 1 175 ? 3.651 -8.320 -9.067 1.00 97.94 175 LEU A N 1
ATOM 1396 C CA . LEU A 1 175 ? 2.514 -7.524 -9.527 1.00 97.94 175 LEU A CA 1
ATOM 1397 C C . LEU A 1 175 ? 1.209 -8.333 -9.564 1.00 97.94 175 LEU A C 1
ATOM 1399 O O . LEU A 1 175 ? 0.164 -7.832 -9.147 1.00 97.94 175 LEU A O 1
ATOM 1403 N N . ASP A 1 176 ? 1.261 -9.587 -10.015 1.00 97.94 176 ASP A N 1
ATOM 1404 C CA . ASP A 1 176 ? 0.085 -10.456 -10.141 1.00 97.94 176 ASP A CA 1
ATOM 1405 C C 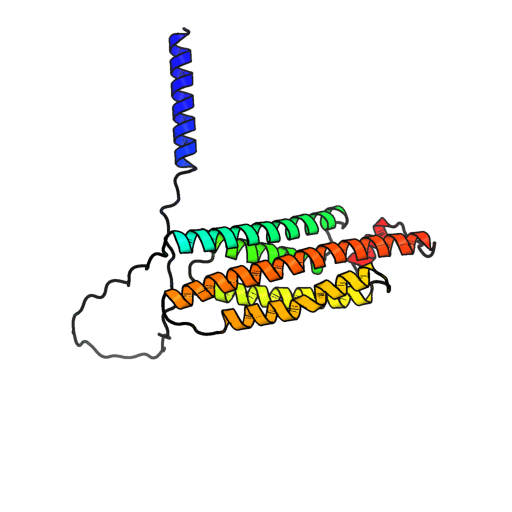. ASP A 1 176 ? -0.485 -10.906 -8.777 1.00 97.94 176 ASP A C 1
ATOM 1407 O O . ASP A 1 176 ? -1.605 -11.417 -8.711 1.00 97.94 176 ASP A O 1
ATOM 1411 N N . GLN A 1 177 ? 0.218 -10.653 -7.666 1.00 98.31 177 GLN A N 1
ATOM 1412 C CA . GLN A 1 177 ? -0.306 -10.885 -6.314 1.00 98.31 177 GLN A CA 1
ATOM 1413 C C . GLN A 1 177 ? -1.200 -9.740 -5.822 1.00 98.31 177 GLN A C 1
ATOM 1415 O O . GLN A 1 177 ? -2.106 -9.985 -5.020 1.00 98.31 177 GLN A O 1
ATOM 1420 N N . ILE A 1 178 ? -0.982 -8.504 -6.297 1.00 98.31 178 ILE A N 1
ATOM 1421 C CA . ILE A 1 178 ? -1.704 -7.310 -5.822 1.00 98.31 178 ILE A CA 1
ATOM 1422 C C . ILE A 1 178 ? -3.229 -7.491 -5.884 1.00 98.31 178 ILE A C 1
ATOM 1424 O O . ILE A 1 178 ? -3.875 -7.251 -4.860 1.00 98.31 178 ILE A O 1
ATOM 1428 N N . PRO A 1 179 ? -3.836 -7.959 -6.998 1.00 98.38 179 PRO A N 1
ATOM 1429 C CA . PRO A 1 179 ? -5.288 -8.116 -7.075 1.00 98.38 179 PRO A CA 1
ATOM 1430 C C . PRO A 1 179 ? -5.864 -9.019 -5.977 1.00 98.38 179 PRO A C 1
ATOM 1432 O O . PRO A 1 179 ? -6.943 -8.742 -5.460 1.00 98.38 179 PRO A O 1
ATOM 1435 N N . THR A 1 180 ? -5.131 -10.062 -5.578 1.00 98.25 180 THR A N 1
ATOM 1436 C CA . THR A 1 180 ? -5.565 -10.994 -4.526 1.00 98.25 180 THR A CA 1
ATOM 1437 C C . THR A 1 180 ? -5.614 -10.304 -3.164 1.00 98.25 180 THR A C 1
ATOM 1439 O O . THR A 1 180 ? -6.628 -10.374 -2.472 1.00 98.25 180 THR A O 1
ATOM 1442 N N . TYR A 1 181 ? -4.552 -9.590 -2.788 1.00 98.44 181 TYR A N 1
ATOM 1443 C CA . TYR A 1 181 ? -4.498 -8.861 -1.516 1.00 98.44 181 TYR A CA 1
ATOM 1444 C C . TYR A 1 181 ? -5.507 -7.711 -1.457 1.00 98.44 181 TYR A C 1
ATOM 1446 O O . TYR A 1 181 ? -6.143 -7.492 -0.428 1.00 98.44 181 TYR A O 1
ATOM 1454 N N . VAL A 1 182 ? -5.707 -7.010 -2.575 1.00 98.44 182 VAL A N 1
ATOM 1455 C CA . VAL A 1 182 ? -6.750 -5.986 -2.712 1.00 98.44 182 VAL A CA 1
ATOM 1456 C C . VAL A 1 182 ? -8.133 -6.581 -2.469 1.00 98.44 182 VAL A C 1
ATOM 1458 O O . VAL A 1 182 ? -8.921 -6.003 -1.723 1.00 98.44 182 VAL A O 1
ATOM 1461 N N . GLN A 1 183 ? -8.445 -7.727 -3.080 1.00 97.94 183 GLN A N 1
ATOM 1462 C CA . GLN A 1 183 ? -9.738 -8.388 -2.894 1.00 97.94 183 GLN A CA 1
ATOM 1463 C C . GLN A 1 183 ? -9.954 -8.828 -1.444 1.00 97.94 183 GLN A C 1
ATOM 1465 O O . GLN A 1 183 ? -11.045 -8.617 -0.915 1.00 97.94 183 GLN A O 1
ATOM 1470 N N . GLN A 1 184 ? -8.927 -9.388 -0.796 1.00 97.88 184 GLN A N 1
ATOM 1471 C CA . GLN A 1 184 ? -8.977 -9.760 0.623 1.00 97.88 184 GLN A CA 1
ATOM 1472 C C . GLN A 1 184 ? -9.303 -8.545 1.498 1.00 97.88 184 GLN A C 1
ATOM 1474 O O . GLN A 1 184 ? -10.307 -8.561 2.212 1.00 97.88 184 GLN A O 1
ATOM 1479 N N . LEU A 1 185 ? -8.538 -7.458 1.347 1.00 98.25 185 LEU A N 1
ATOM 1480 C CA . LEU A 1 185 ? -8.756 -6.224 2.099 1.00 98.25 185 LEU A CA 1
ATOM 1481 C C . LEU A 1 185 ? -10.158 -5.650 1.864 1.00 98.25 185 LEU A C 1
ATOM 1483 O O . LEU A 1 185 ? -10.861 -5.316 2.819 1.00 98.25 185 LEU A O 1
ATOM 1487 N N . GLN A 1 186 ? -10.603 -5.582 0.604 1.00 97.81 186 GLN A N 1
ATOM 1488 C CA . GLN A 1 186 ? -11.937 -5.081 0.263 1.00 97.81 186 GLN A CA 1
ATOM 1489 C C . GLN A 1 186 ? -13.060 -5.923 0.871 1.00 97.81 186 GLN A C 1
ATOM 1491 O O . GLN A 1 186 ? -14.065 -5.366 1.317 1.00 97.81 186 GLN A O 1
ATOM 1496 N N . PHE A 1 187 ? -12.917 -7.248 0.886 1.00 97.19 187 PHE A N 1
ATOM 1497 C CA . PHE A 1 187 ? -13.903 -8.131 1.499 1.00 97.19 187 PHE A CA 1
ATOM 1498 C C . PHE A 1 187 ? -14.000 -7.869 3.004 1.00 97.19 187 PHE A C 1
ATOM 1500 O O . PHE A 1 187 ? -15.095 -7.671 3.535 1.00 97.19 187 PHE A O 1
ATOM 1507 N N . THR A 1 188 ? -12.859 -7.773 3.682 1.00 96.81 188 THR A N 1
ATOM 1508 C CA . THR A 1 188 ? -12.801 -7.516 5.121 1.00 96.81 188 THR A CA 1
ATOM 1509 C C . THR A 1 188 ? -13.426 -6.169 5.486 1.00 96.81 188 THR A C 1
ATOM 1511 O O . THR A 1 188 ? -14.289 -6.126 6.368 1.00 96.81 188 THR A O 1
ATOM 1514 N N . VAL A 1 189 ? -13.073 -5.071 4.805 1.00 96.25 189 VAL A N 1
ATOM 1515 C CA . VAL A 1 189 ? -13.613 -3.732 5.129 1.00 96.25 189 VAL A CA 1
ATOM 1516 C C . VAL A 1 189 ? -15.107 -3.596 4.817 1.00 96.25 189 VAL A C 1
ATOM 1518 O O . VAL A 1 189 ? -15.819 -2.974 5.608 1.00 96.25 189 VAL A O 1
ATOM 1521 N N . LYS A 1 190 ? -15.619 -4.248 3.763 1.00 93.62 190 LYS A N 1
ATOM 1522 C CA . LYS A 1 190 ? -17.043 -4.181 3.373 1.00 93.62 190 LYS A CA 1
ATOM 1523 C C . LYS A 1 190 ? -17.957 -5.065 4.215 1.00 93.62 190 LYS A C 1
ATOM 1525 O O . LYS A 1 190 ? -19.142 -4.761 4.347 1.00 93.62 190 LYS A O 1
ATOM 1530 N N . ASN A 1 191 ? -17.435 -6.136 4.811 1.00 91.12 191 ASN A N 1
ATOM 1531 C CA . ASN A 1 191 ? -18.259 -7.046 5.598 1.00 91.12 191 ASN A CA 1
ATOM 1532 C C . ASN A 1 191 ? -18.782 -6.366 6.870 1.00 91.12 191 ASN A C 1
ATOM 1534 O O . ASN A 1 191 ? -17.982 -5.939 7.711 1.00 91.12 191 ASN A O 1
ATOM 1538 N N . PRO A 1 192 ? -20.109 -6.262 7.063 1.00 89.19 192 PRO A N 1
ATOM 1539 C CA . PRO A 1 192 ? -20.658 -5.685 8.277 1.00 89.19 192 PRO A CA 1
ATOM 1540 C C . PRO A 1 192 ? -20.302 -6.566 9.476 1.00 89.19 192 PRO A C 1
ATOM 1542 O O . PRO A 1 192 ? -20.203 -7.789 9.385 1.00 89.19 192 PRO A O 1
ATOM 1545 N N . THR A 1 193 ? -20.075 -5.947 10.627 1.00 89.50 193 THR A N 1
ATOM 1546 C CA . THR A 1 193 ? -19.734 -6.667 11.855 1.00 89.50 193 THR A CA 1
ATOM 1547 C C . THR A 1 193 ? -20.343 -5.949 13.047 1.00 89.50 193 THR A C 1
ATOM 1549 O O . THR A 1 193 ? -20.319 -4.720 13.108 1.00 89.50 193 THR A O 1
ATOM 1552 N N . VAL A 1 194 ? -20.898 -6.713 13.989 1.00 87.25 194 VAL A N 1
ATOM 1553 C CA . VAL A 1 194 ? -21.581 -6.192 15.178 1.00 87.25 194 VAL A CA 1
ATOM 1554 C C . VAL A 1 194 ? -20.979 -6.825 16.428 1.00 87.25 194 VAL A C 1
ATOM 1556 O O . VAL A 1 194 ? -20.743 -8.029 16.475 1.00 87.25 194 VAL A O 1
ATOM 1559 N N . GLY A 1 195 ? -20.767 -6.008 17.459 1.00 87.19 195 GLY A N 1
ATOM 1560 C CA . GLY A 1 195 ? -20.239 -6.447 18.750 1.00 87.19 195 GLY A CA 1
ATOM 1561 C C . GLY A 1 195 ? -18.730 -6.237 18.895 1.00 87.19 195 GLY A C 1
ATOM 1562 O O . GLY A 1 195 ? -17.970 -6.344 17.938 1.00 87.19 195 GLY A O 1
ATOM 1563 N N . LYS A 1 196 ? -18.299 -5.940 20.129 1.00 83.06 196 LYS A N 1
ATOM 1564 C CA . LYS A 1 196 ? -16.928 -5.504 20.454 1.00 83.06 196 LYS A CA 1
ATOM 1565 C C . LYS A 1 196 ? -15.853 -6.462 19.934 1.00 83.06 196 LYS A C 1
ATOM 1567 O O . LYS A 1 196 ? -14.950 -6.023 19.233 1.00 83.06 196 LYS A O 1
ATOM 1572 N N . ALA A 1 197 ? -15.960 -7.745 20.281 1.00 87.12 197 ALA A N 1
ATOM 1573 C CA . ALA A 1 197 ? -14.951 -8.745 19.935 1.00 87.12 197 ALA A CA 1
ATOM 1574 C C . ALA A 1 197 ? -14.808 -8.895 18.414 1.00 87.12 197 ALA A C 1
ATOM 1576 O O . ALA A 1 197 ? -13.707 -8.815 17.882 1.00 87.12 197 ALA A O 1
ATOM 1577 N N . ALA A 1 198 ? -15.932 -9.005 17.702 1.00 89.94 198 ALA A N 1
ATOM 1578 C CA . ALA A 1 198 ? -15.923 -9.163 16.254 1.00 89.94 198 ALA A CA 1
ATOM 1579 C C . ALA A 1 198 ? -15.373 -7.913 15.542 1.00 89.94 198 ALA A C 1
ATOM 1581 O O . ALA A 1 198 ? -14.591 -8.034 14.599 1.00 89.94 198 ALA A O 1
ATOM 1582 N N . THR A 1 199 ? -15.713 -6.705 16.010 1.00 90.50 199 THR A N 1
ATOM 1583 C CA . THR A 1 199 ? -15.131 -5.472 15.458 1.00 90.50 199 THR A CA 1
ATOM 1584 C C . THR A 1 199 ? -13.629 -5.391 15.708 1.00 90.50 199 THR A C 1
ATOM 1586 O O . THR A 1 199 ? -12.902 -4.966 14.814 1.00 90.50 199 THR A O 1
ATOM 1589 N N . PHE A 1 200 ? -13.147 -5.815 16.879 1.00 90.06 200 PHE A N 1
ATOM 1590 C CA . PHE A 1 200 ? -11.712 -5.854 17.152 1.00 90.06 200 PHE A CA 1
ATOM 1591 C C . PHE A 1 200 ? -10.986 -6.819 16.207 1.00 90.06 200 PHE A C 1
ATOM 1593 O O . PHE A 1 200 ? -10.000 -6.431 15.586 1.00 90.06 200 PHE A O 1
ATOM 1600 N N . THR A 1 201 ? -11.516 -8.030 16.014 1.00 92.00 201 THR A N 1
ATOM 1601 C CA . THR A 1 201 ? -10.975 -8.984 15.034 1.00 92.00 201 THR A CA 1
ATOM 1602 C C . THR A 1 201 ? -10.940 -8.389 13.629 1.00 92.00 201 THR A C 1
ATOM 1604 O O . THR A 1 201 ? -9.935 -8.511 12.936 1.00 92.00 201 THR A O 1
ATOM 1607 N N . LYS A 1 202 ? -12.003 -7.691 13.213 1.00 95.00 202 LYS A N 1
ATOM 1608 C CA . LYS A 1 202 ? -12.033 -7.013 11.912 1.00 95.00 202 LYS A CA 1
ATOM 1609 C C . LYS A 1 202 ? -10.945 -5.940 11.802 1.00 95.00 202 LYS A C 1
ATOM 1611 O O . LYS A 1 202 ? -10.284 -5.859 10.776 1.00 95.00 202 LYS A O 1
ATOM 1616 N N . VAL A 1 203 ? -10.742 -5.134 12.841 1.00 94.75 203 VAL A N 1
ATOM 1617 C CA . VAL A 1 203 ? -9.688 -4.107 12.880 1.00 94.75 203 VAL A CA 1
ATOM 1618 C C . VAL A 1 203 ? -8.302 -4.739 12.760 1.00 94.75 203 VAL A C 1
ATOM 1620 O O . VAL A 1 203 ? -7.515 -4.291 11.932 1.00 94.75 203 VAL A O 1
ATOM 1623 N N . ASP A 1 204 ? -8.021 -5.795 13.525 1.00 94.06 204 ASP A N 1
ATOM 1624 C CA . ASP A 1 204 ? -6.753 -6.534 13.448 1.00 94.06 204 ASP A CA 1
ATOM 1625 C C . ASP A 1 204 ? -6.518 -7.092 12.033 1.00 94.06 204 ASP A C 1
ATOM 1627 O O . ASP A 1 204 ? -5.441 -6.907 11.467 1.00 94.06 204 ASP A O 1
ATOM 1631 N N . ASN A 1 205 ? -7.550 -7.677 11.416 1.00 96.69 205 ASN A N 1
ATOM 1632 C CA . ASN A 1 205 ? -7.477 -8.196 10.049 1.00 96.69 205 ASN A CA 1
ATOM 1633 C C . ASN A 1 205 ? -7.166 -7.096 9.026 1.00 96.69 205 ASN A C 1
ATOM 1635 O O . ASN A 1 205 ? -6.256 -7.271 8.222 1.00 96.69 205 ASN A O 1
ATOM 1639 N N . VAL A 1 206 ? -7.841 -5.943 9.095 1.00 97.94 206 VAL A N 1
ATOM 1640 C CA . VAL A 1 206 ? -7.587 -4.806 8.187 1.00 97.94 206 VAL A CA 1
ATOM 1641 C C . VAL A 1 206 ? -6.137 -4.325 8.292 1.00 97.94 206 VAL A C 1
ATOM 1643 O O . VAL A 1 206 ? -5.494 -4.061 7.274 1.00 97.94 206 VAL A O 1
ATOM 1646 N N . ILE A 1 207 ? -5.593 -4.244 9.510 1.00 97.44 207 ILE A N 1
ATOM 1647 C CA . ILE A 1 207 ? -4.191 -3.869 9.736 1.00 97.44 207 ILE A CA 1
ATOM 1648 C C . ILE A 1 207 ? -3.240 -4.929 9.152 1.00 97.44 207 ILE A C 1
ATOM 1650 O O . ILE A 1 207 ? -2.277 -4.583 8.466 1.00 97.44 207 ILE A O 1
ATOM 1654 N N . GLN A 1 208 ? -3.505 -6.219 9.361 1.00 96.94 208 GLN A N 1
ATOM 1655 C CA . GLN A 1 208 ? -2.674 -7.299 8.814 1.00 96.94 208 GLN A CA 1
ATOM 1656 C C . GLN A 1 208 ? -2.707 -7.358 7.282 1.00 96.94 208 GLN A C 1
ATOM 1658 O O . GLN A 1 208 ? -1.657 -7.473 6.650 1.00 96.94 208 GLN A O 1
ATOM 1663 N N . GLU A 1 209 ? -3.885 -7.251 6.676 1.00 97.88 209 GLU A N 1
ATOM 1664 C CA . GLU A 1 209 ? -4.063 -7.269 5.221 1.00 97.88 209 GLU A CA 1
ATOM 1665 C C . GLU A 1 209 ? -3.374 -6.074 4.558 1.00 97.88 209 GLU A C 1
ATOM 1667 O O . GLU A 1 209 ? -2.666 -6.247 3.566 1.00 97.88 209 GLU A O 1
ATOM 1672 N N . THR A 1 210 ? -3.490 -4.883 5.154 1.00 98.25 210 THR A N 1
ATOM 1673 C CA . THR A 1 210 ? -2.793 -3.674 4.686 1.00 98.25 210 THR A CA 1
ATOM 1674 C C . THR A 1 210 ? -1.276 -3.856 4.739 1.00 98.25 210 THR A C 1
ATOM 1676 O O . THR A 1 210 ? -0.589 -3.563 3.762 1.00 98.25 210 THR A O 1
ATOM 1679 N N . LYS A 1 211 ? -0.739 -4.405 5.839 1.00 97.06 211 LYS A N 1
ATOM 1680 C CA . LYS A 1 211 ? 0.694 -4.727 5.962 1.00 97.06 211 LYS A CA 1
ATOM 1681 C C . LYS A 1 211 ? 1.146 -5.706 4.874 1.00 97.06 211 LYS A C 1
ATOM 1683 O O . LYS A 1 211 ? 2.176 -5.485 4.241 1.00 97.06 211 LYS A O 1
ATOM 1688 N N . ASN A 1 212 ? 0.394 -6.784 4.659 1.00 97.38 212 ASN A N 1
ATOM 1689 C CA . ASN A 1 212 ? 0.744 -7.806 3.672 1.00 97.38 212 ASN A CA 1
ATOM 1690 C C . ASN A 1 212 ? 0.745 -7.236 2.247 1.00 97.38 212 ASN A C 1
ATOM 1692 O O . ASN A 1 212 ? 1.661 -7.522 1.477 1.00 97.38 212 ASN A O 1
ATOM 1696 N N . LEU A 1 213 ? -0.235 -6.391 1.921 1.00 98.31 213 LEU A N 1
ATOM 1697 C CA . LEU A 1 213 ? -0.284 -5.681 0.647 1.00 98.31 213 LEU A CA 1
ATOM 1698 C C . LEU A 1 213 ? 0.897 -4.704 0.505 1.00 98.31 213 LEU A C 1
ATOM 1700 O O . LEU A 1 213 ? 1.530 -4.674 -0.548 1.00 98.31 213 LEU A O 1
ATOM 1704 N N . MET A 1 214 ? 1.267 -3.983 1.569 1.00 97.56 214 MET A N 1
ATOM 1705 C CA . MET A 1 214 ? 2.418 -3.070 1.547 1.00 97.56 214 MET A CA 1
ATOM 1706 C C . MET A 1 214 ? 3.749 -3.789 1.285 1.00 97.56 214 MET A C 1
ATOM 1708 O O . MET A 1 214 ? 4.558 -3.312 0.497 1.00 97.56 214 MET A O 1
ATOM 1712 N N . ASN A 1 215 ? 3.952 -4.973 1.865 1.00 96.94 215 ASN A N 1
ATOM 1713 C CA . ASN A 1 215 ? 5.130 -5.805 1.592 1.00 96.94 215 ASN A CA 1
ATOM 1714 C C . ASN A 1 215 ? 5.254 -6.171 0.100 1.00 96.94 215 ASN A C 1
ATOM 1716 O O . ASN A 1 215 ? 6.344 -6.160 -0.467 1.00 96.94 215 ASN A O 1
ATOM 1720 N N . VAL A 1 216 ? 4.137 -6.493 -0.563 1.00 97.81 216 VAL A N 1
ATOM 1721 C CA . VAL A 1 216 ? 4.144 -6.759 -2.012 1.00 97.81 216 VAL A CA 1
ATOM 1722 C C . VAL A 1 216 ? 4.434 -5.485 -2.801 1.00 97.81 216 VAL A C 1
ATOM 1724 O O . VAL A 1 216 ? 5.197 -5.533 -3.762 1.00 97.81 216 VAL A O 1
ATOM 1727 N N . ILE A 1 217 ? 3.871 -4.350 -2.387 1.00 97.25 217 ILE A N 1
ATOM 1728 C CA . ILE A 1 217 ? 4.104 -3.051 -3.033 1.00 97.25 217 ILE A CA 1
ATOM 1729 C C . ILE A 1 217 ? 5.574 -2.651 -2.960 1.00 97.25 217 ILE A C 1
ATOM 1731 O O . ILE A 1 217 ? 6.122 -2.265 -3.987 1.00 97.25 217 ILE A O 1
ATOM 1735 N N . SER A 1 218 ? 6.219 -2.813 -1.801 1.00 96.12 218 SER A N 1
ATOM 1736 C CA . SER A 1 218 ? 7.660 -2.587 -1.626 1.00 96.12 218 SER A CA 1
ATOM 1737 C C . SER A 1 218 ? 8.463 -3.345 -2.684 1.00 96.12 218 SER A C 1
ATOM 1739 O O . SER A 1 218 ? 9.170 -2.737 -3.487 1.00 96.12 218 SER A O 1
ATOM 1741 N N . LYS A 1 219 ? 8.224 -4.656 -2.813 1.00 96.94 219 LYS A N 1
ATOM 1742 C CA . LYS A 1 219 ? 8.883 -5.489 -3.831 1.00 96.94 219 LYS A CA 1
ATOM 1743 C C . LYS A 1 219 ? 8.603 -5.012 -5.252 1.00 96.94 219 LYS A C 1
ATOM 1745 O O . LYS A 1 219 ? 9.527 -4.934 -6.051 1.00 96.94 219 LYS A O 1
ATOM 1750 N N . VAL A 1 220 ? 7.355 -4.666 -5.572 1.00 96.88 220 VAL A N 1
ATOM 1751 C CA . VAL A 1 220 ? 6.990 -4.147 -6.899 1.00 96.88 220 VAL A CA 1
ATOM 1752 C C . VAL A 1 220 ? 7.752 -2.860 -7.218 1.00 96.88 220 VAL A C 1
ATOM 1754 O O . VAL A 1 220 ? 8.331 -2.762 -8.297 1.00 96.88 220 VAL A O 1
ATOM 1757 N N . VAL A 1 221 ? 7.800 -1.898 -6.293 1.00 94.00 221 VAL A N 1
ATOM 1758 C CA . VAL A 1 221 ? 8.529 -0.632 -6.477 1.00 94.00 221 VAL A CA 1
ATOM 1759 C C . VAL A 1 221 ? 10.025 -0.895 -6.666 1.00 94.00 221 VAL A C 1
ATOM 1761 O O . VAL A 1 221 ? 10.617 -0.381 -7.618 1.00 94.00 221 VAL A O 1
ATOM 1764 N N . THR A 1 222 ? 10.626 -1.763 -5.848 1.00 93.62 222 THR A N 1
ATOM 1765 C CA . THR A 1 222 ? 12.033 -2.162 -5.999 1.00 93.62 222 THR A CA 1
ATOM 1766 C C . THR A 1 222 ? 12.302 -2.795 -7.365 1.00 93.62 222 THR A C 1
ATOM 1768 O O . THR A 1 222 ? 13.244 -2.403 -8.057 1.00 93.62 222 THR A O 1
ATOM 1771 N N . THR A 1 223 ? 11.488 -3.756 -7.810 1.00 93.38 223 THR A N 1
ATOM 1772 C CA . THR A 1 223 ? 11.723 -4.420 -9.101 1.00 93.38 223 THR A CA 1
ATOM 1773 C C . THR A 1 223 ? 11.452 -3.486 -10.283 1.00 93.38 223 THR A C 1
ATOM 1775 O O . THR A 1 223 ? 12.153 -3.580 -11.293 1.00 93.38 223 THR A O 1
ATOM 1778 N N . CYS A 1 224 ? 10.510 -2.540 -10.171 1.00 91.69 224 CYS A N 1
ATOM 1779 C CA . CYS A 1 224 ? 10.322 -1.479 -11.166 1.00 91.69 224 CYS A CA 1
ATOM 1780 C C . CYS A 1 224 ? 11.594 -0.638 -11.337 1.00 91.69 224 CYS A C 1
ATOM 1782 O O . CYS A 1 224 ? 12.014 -0.397 -12.470 1.00 91.69 224 CYS A O 1
ATOM 1784 N N . PHE A 1 225 ? 12.249 -0.268 -10.233 1.00 88.00 225 PHE A N 1
ATOM 1785 C CA . PHE A 1 225 ? 13.501 0.492 -10.258 1.00 88.00 225 PHE A CA 1
ATOM 1786 C C . PHE A 1 225 ? 14.616 -0.280 -10.971 1.00 88.00 225 PHE A C 1
ATOM 1788 O O . PHE A 1 225 ? 15.309 0.241 -11.848 1.00 88.00 225 PHE A O 1
ATOM 1795 N N . VAL A 1 226 ? 14.764 -1.566 -10.638 1.00 88.44 226 VAL A N 1
ATOM 1796 C CA . VAL A 1 226 ? 15.740 -2.452 -11.288 1.00 88.44 226 VAL A CA 1
ATOM 1797 C C . VAL A 1 226 ? 15.454 -2.579 -12.784 1.00 88.44 226 VAL A C 1
ATOM 1799 O O . VAL A 1 226 ? 16.379 -2.517 -13.593 1.00 88.44 226 VAL A O 1
ATOM 1802 N N . CYS A 1 227 ? 14.188 -2.730 -13.178 1.00 85.81 227 CYS A N 1
ATOM 1803 C CA . CYS A 1 227 ? 13.814 -2.802 -14.588 1.00 85.81 227 CYS A CA 1
ATOM 1804 C C . CYS A 1 227 ? 14.198 -1.520 -15.328 1.00 85.81 227 CYS A C 1
ATOM 1806 O O . CYS A 1 227 ? 14.859 -1.598 -16.362 1.00 85.81 227 CYS A O 1
ATOM 1808 N N . ALA A 1 228 ? 13.842 -0.357 -14.786 1.00 80.50 228 ALA A N 1
ATOM 1809 C CA . ALA A 1 228 ? 14.114 0.915 -15.436 1.00 80.50 228 ALA A CA 1
ATOM 1810 C C . ALA A 1 228 ? 15.618 1.186 -15.592 1.00 80.50 228 ALA A C 1
ATOM 1812 O O . ALA A 1 228 ? 16.085 1.449 -16.698 1.00 80.50 228 ALA A O 1
ATOM 1813 N N . THR A 1 229 ? 16.406 0.985 -14.532 1.00 76.38 229 THR A N 1
ATOM 1814 C CA . THR A 1 229 ? 17.869 1.164 -14.595 1.00 76.38 229 THR A CA 1
ATOM 1815 C C . THR A 1 229 ? 18.539 0.211 -15.591 1.00 76.38 229 THR A C 1
ATOM 1817 O O . THR A 1 229 ? 19.511 0.572 -16.256 1.00 76.38 229 THR A O 1
ATOM 1820 N N . LYS A 1 230 ? 18.056 -1.028 -15.737 1.00 71.44 230 LYS A N 1
ATOM 1821 C CA . LYS A 1 230 ? 18.629 -1.998 -16.687 1.00 71.44 230 LYS A CA 1
ATOM 1822 C C . LYS A 1 230 ? 18.243 -1.721 -18.138 1.00 71.44 230 LYS A C 1
ATOM 1824 O O . LYS A 1 230 ? 19.070 -1.985 -19.009 1.00 71.44 230 LYS A O 1
ATOM 1829 N N . VAL A 1 231 ? 17.038 -1.208 -18.395 1.00 65.62 231 VAL A N 1
ATOM 1830 C CA . VAL A 1 231 ? 16.587 -0.823 -19.745 1.00 65.62 231 VAL A CA 1
ATOM 1831 C C . VAL A 1 231 ? 17.474 0.277 -20.309 1.00 65.62 231 VAL A C 1
ATOM 1833 O O . VAL A 1 231 ? 18.023 0.098 -21.394 1.00 65.62 231 VAL A O 1
ATOM 1836 N N . VAL A 1 232 ? 17.707 1.330 -19.527 1.00 61.31 232 VAL A N 1
ATOM 1837 C CA . VAL A 1 232 ? 18.610 2.436 -19.879 1.00 61.31 232 VAL A CA 1
ATOM 1838 C C . VAL A 1 232 ? 20.002 1.895 -20.202 1.00 61.31 232 VAL A C 1
ATOM 1840 O O . VAL A 1 232 ? 20.509 2.054 -21.305 1.00 61.31 232 VAL A O 1
ATOM 1843 N N . ASN A 1 233 ? 20.585 1.112 -19.289 1.00 59.91 233 ASN A N 1
ATOM 1844 C CA . ASN A 1 233 ? 21.920 0.543 -19.486 1.00 59.91 233 ASN A CA 1
ATOM 1845 C C . ASN A 1 233 ? 22.039 -0.377 -20.716 1.00 59.91 233 ASN A C 1
ATOM 1847 O O . ASN A 1 233 ? 23.138 -0.558 -21.246 1.00 59.91 233 ASN A O 1
ATOM 1851 N N . HIS A 1 234 ? 20.957 -1.039 -21.129 1.00 60.62 234 HIS A N 1
ATOM 1852 C CA . HIS A 1 234 ? 20.960 -1.912 -22.301 1.00 60.62 234 HIS A CA 1
ATOM 1853 C C . HIS A 1 234 ? 20.887 -1.110 -23.605 1.00 60.62 234 HIS A C 1
ATOM 1855 O O . HIS A 1 234 ? 21.590 -1.451 -24.557 1.00 60.62 234 HIS A O 1
ATOM 1861 N N . LEU A 1 235 ? 20.082 -0.046 -23.645 1.00 59.38 235 LEU A N 1
ATOM 1862 C CA . LEU A 1 235 ? 20.006 0.865 -24.788 1.00 59.38 235 LEU A CA 1
ATOM 1863 C C . LEU A 1 235 ? 21.363 1.545 -25.037 1.00 59.38 235 LEU A C 1
ATOM 1865 O O . LEU A 1 235 ? 21.857 1.496 -26.168 1.00 59.38 235 LEU A O 1
ATOM 1869 N N . SER A 1 236 ? 22.052 1.987 -23.979 1.00 57.28 236 SER A N 1
ATOM 1870 C CA . SER A 1 236 ? 23.388 2.592 -24.091 1.00 57.28 236 SER A CA 1
ATOM 1871 C C . SER A 1 236 ? 24.445 1.639 -24.624 1.00 57.28 236 SER A C 1
ATOM 1873 O O . SER A 1 236 ? 25.314 2.023 -25.406 1.00 57.28 236 SER A O 1
ATOM 1875 N N . LYS A 1 237 ? 24.371 0.357 -24.253 1.00 57.50 237 LYS A N 1
ATOM 1876 C CA . LYS A 1 237 ? 25.333 -0.661 -24.706 1.00 57.50 237 LYS A CA 1
ATOM 1877 C C . LYS A 1 237 ? 25.162 -1.068 -26.164 1.00 57.50 237 LYS A C 1
ATOM 1879 O O . LYS A 1 237 ? 26.128 -1.530 -26.764 1.00 57.50 237 LYS A O 1
ATOM 1884 N N . LEU A 1 238 ? 23.963 -0.931 -26.728 1.00 58.56 238 LEU A N 1
ATOM 1885 C CA . LEU A 1 238 ? 23.708 -1.264 -28.129 1.00 58.56 238 LEU A CA 1
ATOM 1886 C C . LEU A 1 238 ? 24.145 -0.159 -29.102 1.00 58.56 238 LEU A C 1
ATOM 1888 O O . LEU A 1 238 ? 24.056 -0.367 -30.310 1.00 58.56 238 LEU A O 1
ATOM 1892 N N . GLY A 1 239 ? 24.616 0.994 -28.609 1.00 53.50 239 GLY A N 1
ATOM 1893 C CA . GLY A 1 239 ? 25.056 2.107 -29.459 1.00 53.50 239 GLY A CA 1
ATOM 1894 C C . GLY A 1 239 ? 23.943 2.679 -30.344 1.00 53.50 239 GLY A C 1
ATOM 1895 O O . GLY A 1 239 ? 24.229 3.358 -31.325 1.00 53.50 239 GLY A O 1
ATOM 1896 N N . LEU A 1 240 ? 22.679 2.382 -30.017 1.00 54.75 240 LEU A N 1
ATOM 1897 C CA . LEU A 1 240 ? 21.490 2.897 -30.700 1.00 54.75 240 LEU A CA 1
ATOM 1898 C C . LEU A 1 240 ? 21.067 4.277 -30.165 1.00 54.75 240 LEU A C 1
ATOM 1900 O O . LEU A 1 240 ? 20.061 4.823 -30.607 1.00 54.75 240 LEU A O 1
ATOM 1904 N N . GLU A 1 241 ? 21.818 4.835 -29.214 1.00 51.84 241 GLU A N 1
ATOM 1905 C CA . GLU A 1 241 ? 21.523 6.110 -28.567 1.00 51.84 241 GLU A CA 1
ATOM 1906 C C . GLU A 1 241 ? 22.250 7.271 -29.252 1.00 51.84 241 GLU A C 1
ATOM 1908 O O . GLU A 1 241 ? 23.466 7.251 -29.436 1.00 51.84 241 GLU A O 1
ATOM 1913 N N . THR A 1 242 ? 21.504 8.326 -29.586 1.00 55.12 242 THR A N 1
ATOM 1914 C CA . THR A 1 242 ? 22.059 9.633 -29.981 1.00 55.12 242 THR A CA 1
ATOM 1915 C C . THR A 1 242 ? 22.156 10.611 -28.806 1.00 55.12 242 THR A C 1
ATOM 1917 O O . THR A 1 242 ? 22.604 11.738 -28.999 1.00 55.12 242 THR A O 1
ATOM 1920 N N . LYS A 1 243 ? 21.697 10.213 -27.612 1.00 54.44 243 LYS A N 1
ATOM 1921 C CA . LYS A 1 243 ? 21.573 11.046 -26.406 1.00 54.44 243 LYS A CA 1
ATOM 1922 C C . LYS A 1 243 ? 22.260 10.379 -25.208 1.00 54.44 243 LYS A C 1
ATOM 1924 O O . LYS A 1 243 ? 22.338 9.153 -25.182 1.00 54.44 243 LYS A O 1
ATOM 1929 N N . PRO A 1 244 ? 22.784 11.153 -24.241 1.00 59.53 244 PRO A N 1
ATOM 1930 C CA . PRO A 1 244 ? 23.408 10.605 -23.041 1.00 59.53 244 PRO A CA 1
ATOM 1931 C C . PRO A 1 244 ? 22.397 9.816 -22.178 1.00 59.53 244 PRO A C 1
ATOM 1933 O O . PRO A 1 244 ? 21.212 10.151 -22.179 1.00 59.53 244 PRO A O 1
ATOM 1936 N N . PRO A 1 245 ? 22.848 8.816 -21.391 1.00 57.09 245 PRO A N 1
ATOM 1937 C CA . PRO A 1 245 ? 21.972 7.959 -20.578 1.00 57.09 245 PRO A CA 1
ATOM 1938 C C . PRO A 1 245 ? 21.063 8.726 -19.606 1.00 57.09 245 PRO A C 1
ATOM 1940 O O . PRO A 1 245 ? 19.947 8.300 -19.340 1.00 57.09 245 PRO A O 1
ATOM 1943 N N . GLU A 1 246 ? 21.533 9.874 -19.114 1.00 59.41 246 GLU A N 1
ATOM 1944 C CA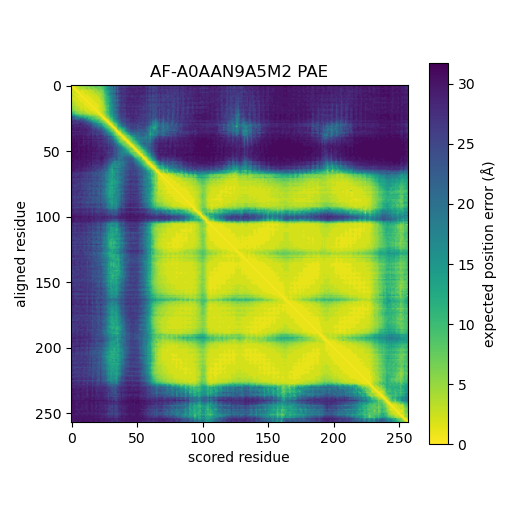 . GLU A 1 246 ? 20.810 10.759 -18.193 1.00 59.41 246 GLU A CA 1
ATOM 1945 C C . GLU A 1 246 ? 19.583 11.410 -18.868 1.00 59.41 246 GLU A C 1
ATOM 1947 O O . GLU A 1 246 ? 18.530 11.521 -18.254 1.00 59.41 246 GLU A O 1
ATOM 1952 N N . GLU A 1 247 ? 19.656 11.738 -20.166 1.00 58.16 247 GLU A N 1
ATOM 1953 C CA . GLU A 1 247 ? 18.513 12.257 -20.942 1.00 58.16 247 GLU A CA 1
ATOM 1954 C C . GLU A 1 247 ? 17.511 11.160 -21.332 1.00 58.16 247 GLU A C 1
ATOM 1956 O O . GLU A 1 247 ? 16.328 11.436 -21.515 1.00 58.16 247 GLU A O 1
ATOM 1961 N N . LEU A 1 248 ? 17.970 9.915 -21.471 1.00 58.53 248 LEU A N 1
ATOM 1962 C CA . LEU A 1 248 ? 17.112 8.773 -21.797 1.00 58.53 248 LEU A CA 1
ATOM 1963 C C . LEU A 1 248 ? 16.414 8.201 -20.574 1.00 58.53 248 LEU A C 1
ATOM 1965 O O . LEU A 1 248 ? 15.293 7.715 -20.701 1.00 58.53 248 LEU A O 1
ATOM 1969 N N . GLU A 1 249 ? 17.046 8.291 -19.402 1.00 56.44 249 GLU A N 1
ATOM 1970 C CA . GLU A 1 249 ? 16.344 8.151 -18.131 1.00 56.44 249 GLU A CA 1
ATOM 1971 C C . GLU A 1 249 ? 15.186 9.151 -18.105 1.00 56.44 249 GLU A C 1
ATOM 1973 O O . GLU A 1 249 ? 14.039 8.719 -18.039 1.00 56.44 249 GLU A O 1
ATOM 1978 N N . VAL A 1 250 ? 15.455 10.445 -18.289 1.00 56.12 250 VAL A N 1
ATOM 1979 C CA . VAL A 1 250 ? 14.415 11.490 -18.328 1.00 56.12 250 VAL A CA 1
ATOM 1980 C C . VAL A 1 250 ? 13.332 11.195 -19.379 1.00 56.12 250 VAL A C 1
ATOM 1982 O O . VAL A 1 250 ? 12.162 11.209 -19.051 1.00 56.12 250 VAL A O 1
ATOM 1985 N N . GLU A 1 251 ? 13.639 10.810 -20.621 1.00 56.84 251 GLU A N 1
ATOM 1986 C CA . GLU A 1 251 ? 12.575 10.493 -21.599 1.00 56.84 251 GLU A CA 1
ATOM 1987 C C . GLU A 1 251 ? 11.771 9.223 -21.267 1.00 56.84 251 GLU A C 1
ATOM 1989 O O . GLU A 1 251 ? 10.558 9.181 -21.503 1.00 56.84 251 GLU A O 1
ATOM 1994 N N . PHE A 1 252 ? 12.417 8.183 -20.734 1.00 60.22 252 PHE A N 1
ATOM 1995 C CA . PHE A 1 252 ? 11.749 6.942 -20.333 1.00 60.22 252 PHE A CA 1
ATOM 1996 C C . PHE A 1 252 ? 10.833 7.159 -19.120 1.00 60.22 252 PHE A C 1
ATOM 1998 O O . PHE A 1 252 ? 9.780 6.524 -19.021 1.00 60.22 252 PHE A O 1
ATOM 2005 N N . TRP A 1 253 ? 11.206 8.077 -18.227 1.00 59.62 253 TRP A N 1
ATOM 2006 C CA . TRP A 1 253 ? 10.411 8.481 -17.067 1.00 59.62 253 TRP A CA 1
ATOM 2007 C C . TRP A 1 253 ? 9.363 9.566 -17.397 1.00 59.62 253 TRP A C 1
ATOM 2009 O O . TRP A 1 253 ? 8.261 9.523 -16.850 1.00 59.62 253 TRP A O 1
ATOM 2019 N N . GLY A 1 254 ? 9.658 10.469 -18.334 1.00 49.97 254 GLY A N 1
ATOM 2020 C CA . GLY A 1 254 ? 8.859 11.628 -18.746 1.00 49.97 254 GLY A CA 1
ATOM 2021 C C . GLY A 1 254 ? 7.822 11.371 -19.836 1.00 49.97 254 GLY A C 1
ATOM 2022 O O . GLY A 1 254 ? 6.903 12.175 -20.040 1.00 49.97 254 GLY A O 1
ATOM 2023 N N . CYS A 1 255 ? 7.894 10.229 -20.527 1.00 39.75 255 CYS A N 1
ATOM 2024 C CA . CYS A 1 255 ? 6.826 9.768 -21.413 1.00 39.75 255 CYS A CA 1
ATOM 2025 C C . CYS A 1 255 ? 5.619 9.274 -20.597 1.00 39.75 255 CYS A C 1
ATOM 2027 O O . CYS A 1 255 ? 5.426 8.072 -20.432 1.00 39.75 255 CYS A O 1
ATOM 2029 N N . ARG A 1 256 ? 4.819 10.237 -20.109 1.00 42.62 256 ARG A N 1
ATOM 2030 C CA . ARG A 1 256 ? 3.497 10.125 -19.454 1.00 42.62 256 ARG A CA 1
ATOM 2031 C C . ARG A 1 256 ? 2.994 8.690 -19.240 1.00 42.62 256 ARG A C 1
ATOM 2033 O O . ARG A 1 256 ? 2.347 8.112 -20.123 1.00 42.62 256 ARG A O 1
ATOM 2040 N N . PHE A 1 257 ? 3.214 8.185 -18.032 1.00 42.16 257 PHE A N 1
ATOM 2041 C CA . PHE A 1 257 ? 2.328 7.206 -17.407 1.00 42.16 257 PHE A CA 1
ATOM 2042 C C . PHE A 1 257 ? 1.226 7.917 -16.625 1.00 42.16 257 PHE A C 1
ATOM 2044 O O . PHE A 1 257 ? 1.507 9.012 -16.092 1.00 42.16 257 PHE A O 1
#

pLDDT: mean 77.35, std 22.25, range [28.36, 98.69]

Radius of gyration: 26.01 Å; Cα contacts (8 Å, |Δi|>4): 239; chains: 1; bounding box: 78×42×76 Å

Sequence (257 aa):
MWLNLVGDVKSLTKDISDQIMAENKPPEKQVYMSLPRPGVQPVETGYLTSPQKHGTTSKPPKPTKLDQEEQAKLAKSGLDMKLMASEVDQETEKWEERITQDEDNDIVKRAKNMSSMAFSMYQFTRGEGALKTTQDLFTQGEYFAEEANRLYKVVRQFSYQVPAGPHKKELMEHLDQIPTYVQQLQFTVKNPTVGKAATFTKVDNVIQETKNLMNVISKVVTTCFVCATKVVNHLSKLGLETKPPEELEVEFWGCRF

InterPro domains:
  IPR006077 Vinculin/alpha-catenin [PF01044] (56-234)
  IPR030045 Alpha-catulin 1 [PTHR46342] (1-237)
  IPR036723 Alpha-catenin/vinculin-like superfamily [SSF47220] (65-231)

Solvent-accessible surface area (backbone atoms only — not comparable to full-atom values): 14800 Å² total; per-residue (Å²): 115,70,70,56,55,55,48,51,54,51,50,52,53,47,51,52,51,52,47,53,50,59,74,62,46,73,71,78,79,60,63,60,51,44,81,84,77,89,79,81,79,88,80,90,76,86,83,89,86,87,89,84,91,78,91,72,91,74,70,82,81,73,67,71,69,76,54,73,67,61,47,49,54,41,36,51,50,21,50,55,28,39,52,34,25,51,50,36,48,56,56,43,51,64,50,58,81,73,44,69,97,85,57,74,46,53,64,49,54,42,50,47,52,48,25,54,53,46,42,41,55,23,28,36,48,74,59,34,76,86,44,63,34,53,62,47,50,35,52,49,49,48,54,48,37,50,51,52,54,52,41,51,52,53,52,54,57,51,53,72,75,51,65,92,50,72,56,49,51,54,30,48,66,39,52,70,46,48,64,57,43,34,51,52,40,48,50,60,56,68,52,86,72,76,58,73,70,54,43,49,53,49,51,50,48,52,47,51,40,51,32,56,42,36,50,42,47,32,52,32,54,50,34,50,52,55,45,52,59,50,50,50,57,49,46,61,71,68,68,78,55,95,63,59,69,72,60,50,47,44,50,69,56,54,60,77,105

Organism: Halocaridina rubra (NCBI:txid373956)

Mean predicted aligned error: 14.51 Å

Nearest PDB structures (foldseek):
  6dv1-assembly1_B  TM=8.166E-01  e=2.031E-06  Mus musculus
  4k1o-assembly1_A  TM=7.916E-01  e=2.444E-06  Mus musculus
  6duw-assembly1_A  TM=8.120E-01  e=4.262E-06  Homo sapiens
  6dv1-assembly1_A-2  TM=7.887E-01  e=4.262E-06  Mus musculus
  4igg-assembly1_B  TM=8.081E-01  e=1.877E-05  Homo sapiens

Foldseek 3Di:
DVVVVVVVVVVVVVVVVVVVCVVVVPDPPPFADDDDDPDDDDDDDDDDDDDDDDDDDDDDDDDDGDDPVLLVLLLVLLVLLLVLLVLLLVLLVVVVVQEPPPFDQVLSVLSNVLSVLSNQLSLVSRCHHDQRHLLSLLVSLLVSLVSLVVSLVSLVVLLVVQDDDDLSVQLCVLSVCSVVLSVQSNVLSPDDDDDDVRSSVSSSSNSNSSSVNSNSSSSNSNSSVVRLVVVLVVCVVVVVDPDDSSVVSHVSRRVDD

Secondary structure (DSSP, 8-state):
-HHHHHHHHHHHHHHHHHHHHHHTS---------PPPP---------------------PPPP-PPPHHHHHHHHHHHHHHHHHHHHHHHHHHHHHTTS-TT---HHHHHHHHHHHHHHHHHHHHHT-SS--SHHHHHHHHHHHHHHHHHHHHHHHHHHHHSPSSHHHHHHHHHHTTHHHHHHHHHHHHHS---SHHHHHHHHHHHHHHHHHHHHHHHHHHHHHHHHHHHHHHHHHHTT--SS-HHHHHHHHHHS--